Protein AF-A0A7S0JHK2-F1 (afdb_monomer_lite)

Structure (mmCIF, N/CA/C/O backbone):
data_AF-A0A7S0JHK2-F1
#
_entry.id   AF-A0A7S0JHK2-F1
#
loop_
_atom_site.group_PDB
_atom_site.id
_atom_site.type_symbol
_atom_site.label_atom_id
_atom_site.label_alt_id
_atom_site.label_comp_id
_atom_site.label_asym_id
_atom_site.label_entity_id
_atom_site.label_seq_id
_atom_site.pdbx_PDB_ins_code
_atom_site.Cartn_x
_atom_site.Cartn_y
_atom_site.Cartn_z
_atom_site.occupancy
_atom_site.B_iso_or_equiv
_atom_site.auth_seq_id
_atom_site.auth_comp_id
_atom_site.auth_asym_id
_atom_site.auth_atom_id
_atom_site.pdbx_PDB_model_num
ATOM 1 N N . SER A 1 1 ? 17.192 -28.822 13.292 1.00 38.94 1 SER A N 1
ATOM 2 C CA . SER A 1 1 ? 16.713 -27.450 13.046 1.00 38.94 1 SER A CA 1
ATOM 3 C C . SER A 1 1 ? 17.749 -26.452 13.523 1.00 38.94 1 SER A C 1
ATOM 5 O O . SER A 1 1 ? 17.893 -26.313 14.734 1.00 38.94 1 SER A O 1
ATOM 7 N N . PRO A 1 2 ? 18.536 -25.816 12.643 1.00 35.81 2 PRO A N 1
ATOM 8 C CA . PRO A 1 2 ? 19.445 -24.774 13.074 1.00 35.81 2 PRO A CA 1
ATOM 9 C C . PRO A 1 2 ? 18.736 -23.421 12.991 1.00 35.81 2 PRO A C 1
ATOM 11 O O . PRO A 1 2 ? 18.325 -22.972 11.928 1.00 35.81 2 PRO A O 1
ATOM 14 N N . ILE A 1 3 ? 18.587 -22.799 14.154 1.00 44.72 3 ILE A N 1
ATOM 15 C CA . ILE A 1 3 ? 18.190 -21.405 14.328 1.00 44.72 3 ILE A CA 1
ATOM 16 C C . ILE A 1 3 ? 19.349 -20.545 13.807 1.00 44.72 3 ILE A C 1
ATOM 18 O O . ILE A 1 3 ? 20.416 -20.505 14.425 1.00 44.72 3 ILE A O 1
ATOM 22 N N . SER A 1 4 ? 19.170 -19.888 12.662 1.00 35.31 4 SER A N 1
ATOM 23 C CA . SER A 1 4 ? 20.094 -18.862 12.176 1.00 35.31 4 SER A CA 1
ATOM 24 C C . SER A 1 4 ? 19.794 -17.526 12.858 1.00 35.31 4 SER A C 1
ATOM 26 O O . SER A 1 4 ? 18.650 -17.096 12.975 1.00 35.31 4 SER A O 1
ATOM 28 N N . ARG A 1 5 ? 20.859 -16.908 13.363 1.00 34.19 5 ARG A N 1
ATOM 29 C CA . ARG A 1 5 ? 20.898 -15.682 14.169 1.00 34.19 5 ARG A CA 1
ATOM 30 C C . ARG A 1 5 ? 20.370 -14.462 13.392 1.00 34.19 5 ARG A C 1
ATOM 32 O O . ARG A 1 5 ? 20.582 -14.411 12.182 1.00 34.19 5 ARG A O 1
ATOM 39 N N . PRO A 1 6 ? 19.775 -13.454 14.058 1.00 36.38 6 PRO A N 1
ATOM 40 C CA . PRO A 1 6 ? 19.389 -12.218 13.391 1.00 36.38 6 PRO A CA 1
ATOM 41 C C . PRO A 1 6 ? 20.647 -11.425 13.013 1.00 36.38 6 PRO A C 1
ATOM 43 O O . PRO A 1 6 ? 21.447 -11.064 13.878 1.00 36.38 6 PRO A O 1
ATOM 46 N N . TYR A 1 7 ? 20.826 -11.165 11.719 1.00 28.00 7 TYR A N 1
ATOM 47 C CA . TYR A 1 7 ? 21.742 -10.133 11.249 1.00 28.00 7 TYR A CA 1
ATOM 48 C C . TYR A 1 7 ? 21.048 -8.781 11.412 1.00 28.00 7 TYR A C 1
ATOM 50 O O . TYR A 1 7 ? 20.001 -8.530 10.822 1.00 28.00 7 TYR A O 1
ATOM 58 N N . LEU A 1 8 ? 21.633 -7.918 12.240 1.00 26.47 8 LEU A N 1
ATOM 59 C CA . LEU A 1 8 ? 21.297 -6.502 12.289 1.00 26.47 8 LEU A CA 1
ATOM 60 C C . LEU A 1 8 ? 21.867 -5.870 11.008 1.00 26.47 8 LEU A C 1
ATOM 62 O O . LEU A 1 8 ? 23.084 -5.730 10.882 1.00 26.47 8 LEU A O 1
ATOM 66 N N . ALA A 1 9 ? 21.019 -5.546 10.035 1.00 27.61 9 ALA A N 1
ATOM 67 C CA . ALA A 1 9 ? 21.445 -4.817 8.847 1.00 27.61 9 ALA A CA 1
ATOM 68 C C . ALA A 1 9 ? 21.553 -3.325 9.193 1.00 27.61 9 ALA A C 1
ATOM 70 O O . ALA A 1 9 ? 20.559 -2.607 9.234 1.00 27.61 9 ALA A O 1
ATOM 71 N N . TYR A 1 10 ? 22.771 -2.862 9.475 1.00 24.58 10 TYR A N 1
ATOM 72 C CA . TYR A 1 10 ? 23.096 -1.440 9.429 1.00 24.58 10 TYR A CA 1
ATOM 73 C C . TYR A 1 10 ? 23.442 -1.107 7.975 1.00 24.58 10 TYR A C 1
ATOM 75 O O . TYR A 1 10 ? 24.514 -1.475 7.491 1.00 24.58 10 TYR A O 1
ATOM 83 N N . ILE A 1 11 ? 22.514 -0.483 7.250 1.00 33.50 11 ILE A N 1
ATOM 84 C CA . ILE A 1 11 ? 22.752 -0.038 5.873 1.00 33.50 11 ILE A CA 1
ATOM 85 C C . ILE A 1 11 ? 23.481 1.309 5.949 1.00 33.50 11 ILE A C 1
ATOM 87 O O . ILE A 1 11 ? 22.873 2.343 6.210 1.00 33.50 11 ILE A O 1
ATOM 91 N N . SER A 1 12 ? 24.801 1.293 5.757 1.00 27.42 12 SER A N 1
ATOM 92 C CA . SER A 1 12 ? 25.573 2.511 5.477 1.00 27.42 12 SER A CA 1
ATOM 93 C C . SER A 1 12 ? 25.330 2.954 4.027 1.00 27.42 12 SER A C 1
ATOM 95 O O . SER A 1 12 ? 25.291 2.093 3.144 1.00 27.42 12 SER A O 1
ATOM 97 N N . PRO A 1 13 ? 25.224 4.265 3.736 1.00 36.22 13 PRO A N 1
ATOM 98 C CA . PRO A 1 13 ? 25.094 4.741 2.364 1.00 36.22 13 PRO A CA 1
ATOM 99 C C . PRO A 1 13 ? 26.355 4.413 1.554 1.00 36.22 13 PRO A C 1
ATOM 101 O O . PRO A 1 13 ? 27.484 4.648 1.992 1.00 36.22 13 PRO A O 1
ATOM 104 N N . ILE A 1 14 ? 26.159 3.891 0.342 1.00 45.25 14 ILE A N 1
ATOM 105 C CA . ILE A 1 14 ? 27.221 3.718 -0.653 1.00 45.25 14 ILE A CA 1
ATOM 106 C C . ILE A 1 14 ? 27.535 5.107 -1.226 1.00 45.25 14 ILE A C 1
ATOM 108 O O . ILE A 1 14 ? 26.916 5.556 -2.187 1.00 45.25 14 ILE A O 1
ATOM 112 N N . SER A 1 15 ? 28.481 5.818 -0.610 1.00 40.47 15 SER A N 1
ATOM 113 C CA . SER A 1 15 ? 28.973 7.104 -1.112 1.00 40.47 15 SER A CA 1
ATOM 114 C C . SER A 1 15 ? 30.161 6.903 -2.058 1.00 40.47 15 SER A C 1
ATOM 116 O O . SER A 1 15 ? 31.245 6.485 -1.656 1.00 40.47 15 SER A O 1
ATOM 118 N N . LEU A 1 16 ? 29.964 7.280 -3.322 1.00 46.72 16 LEU A N 1
ATOM 119 C CA . LEU A 1 16 ? 31.013 7.844 -4.173 1.00 46.72 16 LEU A CA 1
ATOM 120 C C . LEU A 1 16 ? 30.673 9.328 -4.386 1.00 46.72 16 LEU A C 1
ATOM 122 O O . LEU A 1 16 ? 30.285 9.738 -5.474 1.00 46.72 16 LEU A O 1
ATOM 126 N N . GLY A 1 17 ? 30.743 10.114 -3.308 1.00 44.16 17 GLY A N 1
ATOM 127 C CA . GLY A 1 17 ? 30.474 11.555 -3.314 1.00 44.16 17 GLY A CA 1
ATOM 128 C C . GLY A 1 17 ? 30.427 12.123 -1.894 1.00 44.16 17 GLY A C 1
ATOM 129 O O . GLY A 1 17 ? 29.580 11.736 -1.094 1.00 44.16 17 GLY A O 1
ATOM 130 N N . HIS A 1 18 ? 31.378 12.997 -1.562 1.00 42.44 18 HIS A N 1
ATOM 131 C CA . HIS A 1 18 ? 31.576 13.583 -0.231 1.00 42.44 18 HIS A CA 1
ATOM 132 C C . HIS A 1 18 ? 30.319 14.349 0.234 1.00 42.44 18 HIS A C 1
ATOM 134 O O . HIS A 1 18 ? 29.963 15.352 -0.381 1.00 42.44 18 HIS A O 1
ATOM 140 N N . ALA A 1 19 ? 29.666 13.909 1.315 1.00 48.25 19 ALA A N 1
ATOM 141 C CA . ALA A 1 19 ? 28.612 14.678 1.983 1.00 48.25 19 ALA A CA 1
ATOM 142 C C . ALA A 1 19 ? 29.230 15.544 3.106 1.00 48.25 19 ALA A C 1
ATOM 144 O O . ALA A 1 19 ? 30.111 15.059 3.825 1.00 48.25 19 ALA A O 1
ATOM 145 N N . PRO A 1 20 ? 28.831 16.822 3.267 1.00 47.03 20 PRO A N 1
ATOM 146 C CA . PRO A 1 20 ? 29.318 17.682 4.345 1.00 47.03 20 PRO A CA 1
ATOM 147 C C . PRO A 1 20 ? 28.864 17.170 5.729 1.00 47.03 20 PRO A C 1
ATOM 149 O O . PRO A 1 20 ? 27.815 16.539 5.841 1.00 47.03 20 PRO A O 1
ATOM 152 N N . PRO A 1 21 ? 29.597 17.490 6.815 1.00 48.72 21 PRO A N 1
ATOM 153 C CA . PRO A 1 21 ? 29.432 16.882 8.146 1.00 48.72 21 PRO A CA 1
ATOM 154 C C . PRO A 1 21 ? 28.094 17.162 8.862 1.00 48.72 21 PRO A C 1
ATOM 156 O O . PRO A 1 21 ? 27.907 16.711 9.988 1.00 48.72 21 PRO A O 1
ATOM 159 N N . ALA A 1 22 ? 27.165 17.891 8.235 1.00 55.47 22 ALA A N 1
ATOM 160 C CA . ALA A 1 22 ? 25.826 18.172 8.757 1.00 55.47 22 ALA A CA 1
ATOM 161 C C . ALA A 1 22 ? 24.719 17.297 8.135 1.00 55.47 22 ALA A C 1
ATOM 163 O O . ALA A 1 22 ? 23.580 17.357 8.591 1.00 55.47 22 ALA A O 1
ATOM 164 N N . GLN A 1 23 ? 25.031 16.481 7.121 1.00 58.44 23 GLN A N 1
ATOM 165 C CA . GLN A 1 23 ? 24.058 15.628 6.441 1.00 58.44 23 GLN A CA 1
ATOM 166 C C . GLN A 1 23 ? 24.481 14.164 6.588 1.00 58.44 23 GLN A C 1
ATOM 168 O O . GLN A 1 23 ? 25.482 13.727 6.028 1.00 58.44 23 GLN A O 1
ATOM 173 N N . LEU A 1 24 ? 23.730 13.403 7.391 1.00 71.12 24 LEU A N 1
ATOM 174 C CA . LEU A 1 24 ? 23.982 11.971 7.617 1.00 71.12 24 LEU A CA 1
ATOM 175 C C . LEU A 1 24 ? 23.509 11.094 6.441 1.00 71.12 24 LEU A C 1
ATOM 177 O O . LEU A 1 24 ? 23.661 9.874 6.483 1.00 71.12 24 LEU A O 1
ATOM 181 N N . THR A 1 25 ? 22.939 11.708 5.404 1.00 77.56 25 THR A N 1
ATOM 182 C CA . THR A 1 25 ? 22.411 11.065 4.198 1.00 77.56 25 THR A CA 1
ATOM 183 C C . THR A 1 25 ? 22.983 11.733 2.945 1.00 77.56 25 THR A C 1
ATOM 185 O O . THR A 1 25 ? 23.396 12.891 2.969 1.00 77.56 25 THR A O 1
ATOM 188 N N . GLY A 1 26 ? 23.030 10.996 1.838 1.00 80.12 26 GLY A N 1
ATOM 189 C CA . GLY A 1 26 ? 23.436 11.510 0.533 1.00 80.12 26 GLY A CA 1
ATOM 190 C C . GLY A 1 26 ? 22.978 10.570 -0.578 1.00 80.12 26 GLY A C 1
ATOM 191 O O . GLY A 1 26 ? 22.862 9.365 -0.350 1.00 80.12 26 GLY A O 1
ATOM 192 N N . ALA A 1 27 ? 22.715 11.119 -1.763 1.00 84.44 27 ALA A N 1
ATOM 193 C CA . ALA A 1 27 ? 22.369 10.347 -2.953 1.00 84.44 27 ALA A CA 1
ATOM 194 C C . ALA A 1 27 ? 23.639 10.009 -3.750 1.00 84.44 27 ALA A C 1
ATOM 196 O O . ALA A 1 27 ? 24.452 10.884 -4.054 1.00 84.44 27 ALA A O 1
ATOM 197 N N . GLY A 1 28 ? 23.834 8.724 -4.049 1.00 87.56 28 GLY A N 1
ATOM 198 C CA . GLY A 1 28 ? 24.912 8.242 -4.912 1.00 87.56 28 GLY A CA 1
ATOM 199 C C . GLY A 1 28 ? 24.458 8.084 -6.365 1.00 87.56 28 GLY A C 1
ATOM 200 O O . GLY A 1 28 ? 23.289 8.249 -6.686 1.00 87.56 28 GLY A O 1
ATOM 201 N N . ARG A 1 29 ? 25.386 7.700 -7.252 1.00 92.25 29 ARG A N 1
ATOM 202 C CA . ARG A 1 29 ? 25.083 7.420 -8.672 1.00 92.25 29 ARG A CA 1
ATOM 203 C C . ARG A 1 29 ? 24.088 6.268 -8.876 1.00 92.25 29 ARG A C 1
ATOM 205 O O . ARG A 1 29 ? 23.387 6.244 -9.881 1.00 92.25 29 ARG A O 1
ATOM 212 N N . TYR A 1 30 ? 24.106 5.282 -7.983 1.00 96.12 30 TYR A N 1
ATOM 213 C CA . TYR A 1 30 ? 23.324 4.055 -8.107 1.00 96.12 30 TYR A CA 1
ATOM 214 C C . TYR A 1 30 ? 22.252 3.988 -7.024 1.00 96.12 30 TYR A C 1
ATOM 216 O O . TYR A 1 30 ? 22.515 4.369 -5.882 1.00 96.12 30 TYR A O 1
ATOM 224 N N . GLY A 1 31 ? 21.099 3.420 -7.370 1.00 96.56 31 GLY A N 1
ATOM 225 C CA . GLY A 1 31 ? 20.074 2.995 -6.416 1.00 96.56 31 GLY A CA 1
ATOM 226 C C . GLY A 1 31 ? 20.021 1.473 -6.262 1.00 96.56 31 GLY A C 1
ATOM 227 O O . GLY A 1 31 ? 20.746 0.734 -6.937 1.00 96.56 31 GLY A O 1
ATOM 228 N N . SER A 1 32 ? 19.147 1.007 -5.370 1.00 97.44 32 SER A N 1
ATOM 229 C CA . SER A 1 32 ? 18.863 -0.412 -5.137 1.00 97.44 32 SER A CA 1
ATOM 230 C C . SER A 1 32 ? 17.355 -0.624 -5.155 1.00 97.44 32 SER A C 1
ATOM 232 O O . SER A 1 32 ? 16.656 -0.115 -4.287 1.00 97.44 32 SER A O 1
ATOM 234 N N . CYS A 1 33 ? 16.871 -1.366 -6.142 1.00 98.19 33 CYS A N 1
ATOM 235 C CA . CYS A 1 33 ? 15.460 -1.626 -6.384 1.00 98.19 33 CYS A CA 1
ATOM 236 C C . CYS A 1 33 ? 15.107 -3.060 -5.983 1.00 98.19 33 CYS A C 1
ATOM 238 O O . CYS A 1 33 ? 15.822 -3.998 -6.340 1.00 98.19 33 CYS A O 1
ATOM 240 N N . CYS A 1 34 ? 13.991 -3.243 -5.288 1.00 98.25 34 CYS A N 1
ATOM 241 C CA . CYS A 1 34 ? 13.383 -4.542 -5.030 1.00 98.25 34 CYS A CA 1
ATOM 242 C C . CYS A 1 34 ? 11.889 -4.362 -4.764 1.00 98.25 34 CYS A C 1
ATOM 244 O O . CYS A 1 34 ? 11.453 -3.265 -4.430 1.00 98.25 34 CYS A O 1
ATOM 246 N N . VAL A 1 35 ? 11.135 -5.450 -4.900 1.00 98.44 35 VAL A N 1
ATOM 247 C CA . VAL A 1 35 ? 9.732 -5.511 -4.476 1.00 98.44 35 VAL A CA 1
ATOM 248 C C . VAL A 1 35 ? 9.648 -5.242 -2.972 1.00 98.44 35 VAL A C 1
ATOM 250 O O . VAL A 1 35 ? 10.474 -5.747 -2.206 1.00 98.44 35 VAL A O 1
ATOM 253 N N . GLU A 1 36 ? 8.653 -4.467 -2.554 1.00 98.69 36 GLU A N 1
ATOM 254 C CA . GLU A 1 36 ? 8.464 -4.045 -1.167 1.00 98.69 36 GLU A CA 1
ATOM 255 C C . GLU A 1 36 ? 7.021 -4.304 -0.717 1.00 98.69 36 GLU A C 1
ATOM 257 O O . GLU A 1 36 ? 6.066 -4.183 -1.483 1.00 98.69 36 GLU A O 1
ATOM 262 N N . MET A 1 37 ? 6.870 -4.733 0.537 1.00 98.56 37 MET A N 1
ATOM 263 C CA . MET A 1 37 ? 5.573 -4.917 1.180 1.00 98.56 37 MET A CA 1
ATOM 264 C C . MET A 1 37 ? 5.561 -4.141 2.485 1.00 98.56 37 MET A C 1
ATOM 266 O O . MET A 1 37 ? 6.046 -4.622 3.517 1.00 98.56 37 MET A O 1
ATOM 270 N N . ASP A 1 38 ? 4.922 -2.983 2.460 1.00 98.69 38 ASP A N 1
ATOM 271 C CA . ASP A 1 38 ? 4.712 -2.171 3.640 1.00 98.69 38 ASP A CA 1
ATOM 272 C C . ASP A 1 38 ? 3.577 -2.747 4.467 1.00 98.69 38 ASP A C 1
ATOM 274 O O . ASP A 1 38 ? 2.390 -2.459 4.296 1.00 98.69 38 ASP A O 1
ATOM 278 N N . ILE A 1 39 ? 3.952 -3.606 5.413 1.00 98.69 39 ILE A N 1
ATOM 279 C CA . ILE A 1 39 ? 3.013 -4.150 6.392 1.00 98.69 39 ILE A CA 1
ATOM 280 C C . ILE A 1 39 ? 2.408 -3.018 7.230 1.00 98.69 39 ILE A C 1
ATOM 282 O O . ILE A 1 39 ? 1.229 -3.092 7.591 1.00 98.69 39 ILE A O 1
ATOM 286 N N . TRP A 1 40 ? 3.206 -2.008 7.588 1.00 98.50 40 TRP A N 1
ATOM 287 C CA . TRP A 1 40 ? 2.796 -0.973 8.529 1.00 98.50 40 TRP A CA 1
ATOM 288 C C . TRP A 1 40 ? 3.634 0.302 8.420 1.00 98.50 40 TRP A C 1
ATOM 290 O O . TRP A 1 40 ? 4.658 0.444 9.090 1.00 98.50 40 TRP A O 1
ATOM 300 N N . GLU A 1 41 ? 3.128 1.270 7.667 1.00 98.31 41 GLU A N 1
ATOM 301 C CA . GLU A 1 41 ? 3.572 2.658 7.753 1.00 98.31 41 GLU A CA 1
ATOM 302 C C . GLU A 1 41 ? 2.589 3.421 8.630 1.00 98.31 41 GLU A C 1
ATOM 304 O O . GLU A 1 41 ? 1.391 3.475 8.340 1.00 98.31 41 GLU A O 1
ATOM 309 N N . ALA A 1 42 ? 3.044 3.972 9.754 1.00 98.19 42 ALA A N 1
ATOM 310 C CA . ALA A 1 42 ? 2.129 4.645 10.663 1.00 98.19 42 ALA A CA 1
ATOM 311 C C . ALA A 1 42 ? 2.798 5.635 11.604 1.00 98.19 42 ALA A C 1
ATOM 313 O O . ALA A 1 42 ? 3.957 5.523 11.992 1.00 98.19 42 ALA A O 1
ATOM 314 N N . ASN A 1 43 ? 1.963 6.537 12.099 1.00 97.19 43 ASN A N 1
ATOM 315 C CA . ASN A 1 43 ? 2.200 7.272 13.330 1.00 97.19 43 ASN A CA 1
ATOM 316 C C . ASN A 1 43 ? 0.913 7.241 14.174 1.00 97.19 43 ASN A C 1
ATOM 318 O O . ASN A 1 43 ? 0.030 6.414 13.961 1.00 97.19 43 ASN A O 1
ATOM 322 N N . ARG A 1 44 ? 0.777 8.128 15.165 1.00 96.81 44 ARG A N 1
ATOM 323 C CA . ARG A 1 44 ? -0.425 8.180 16.021 1.00 96.81 44 ARG A CA 1
ATOM 324 C C . ARG A 1 44 ? -1.681 8.753 15.338 1.00 96.81 44 ARG A C 1
ATOM 326 O O . ARG A 1 44 ? -2.706 8.907 15.992 1.00 96.81 44 ARG A O 1
ATOM 333 N N . ARG A 1 45 ? -1.584 9.226 14.094 1.00 97.38 45 ARG A N 1
ATOM 334 C CA . ARG A 1 45 ? -2.667 9.938 13.389 1.00 97.38 45 ARG A CA 1
ATOM 335 C C . ARG A 1 45 ? -3.158 9.204 12.155 1.00 97.38 45 ARG A C 1
ATOM 337 O O . ARG A 1 45 ? -4.316 9.361 11.802 1.00 97.38 45 ARG A O 1
ATOM 344 N N . ALA A 1 46 ? -2.283 8.457 11.500 1.00 97.94 46 ALA A N 1
ATOM 345 C CA . ALA A 1 46 ? -2.587 7.770 10.259 1.00 97.94 46 ALA A CA 1
ATOM 346 C C . ALA A 1 46 ? -1.783 6.477 10.159 1.00 97.94 46 ALA A C 1
ATOM 348 O O . ALA A 1 46 ? -0.742 6.330 10.810 1.00 97.94 46 ALA A O 1
ATOM 349 N N . THR A 1 47 ? -2.283 5.570 9.329 1.00 98.62 47 THR A N 1
ATOM 350 C CA . THR A 1 47 ? -1.596 4.344 8.947 1.00 98.62 47 THR A CA 1
ATOM 351 C C . THR A 1 47 ? -1.968 3.941 7.526 1.00 98.62 47 THR A C 1
ATOM 353 O O . THR A 1 47 ? -3.111 4.159 7.119 1.00 98.62 47 THR A O 1
ATOM 356 N N . ALA A 1 48 ? -1.015 3.349 6.813 1.00 98.69 48 ALA A N 1
ATOM 357 C CA . ALA A 1 48 ? -1.195 2.690 5.534 1.00 98.69 48 ALA A CA 1
ATOM 358 C C . ALA A 1 48 ? -0.575 1.285 5.563 1.00 98.69 48 ALA A C 1
ATOM 360 O O . ALA A 1 48 ? 0.259 0.953 6.416 1.00 98.69 48 ALA A O 1
ATOM 361 N N . PHE A 1 49 ? -1.020 0.455 4.630 1.00 98.75 49 PHE A N 1
ATOM 362 C CA . PHE A 1 49 ? -0.308 -0.742 4.215 1.00 98.75 49 PHE A CA 1
ATOM 363 C C . PHE A 1 49 ? -0.351 -0.831 2.700 1.00 98.75 49 PHE A C 1
ATOM 365 O O . PHE A 1 49 ? -1.401 -0.561 2.109 1.00 98.75 49 PHE A O 1
ATOM 372 N N . THR A 1 50 ? 0.786 -1.176 2.105 1.00 98.81 50 THR A N 1
ATOM 373 C CA . THR A 1 50 ? 1.037 -0.880 0.696 1.00 98.81 50 THR A CA 1
ATOM 374 C C . THR A 1 50 ? 1.948 -1.946 0.080 1.00 98.81 50 THR A C 1
ATOM 376 O O . THR A 1 50 ? 3.093 -2.095 0.496 1.00 98.81 50 THR A O 1
ATOM 379 N N . PRO A 1 51 ? 1.480 -2.743 -0.891 1.00 98.69 51 PRO A N 1
ATOM 380 C CA . PRO A 1 51 ? 2.363 -3.509 -1.753 1.00 98.69 51 PRO A CA 1
ATOM 381 C C . PRO A 1 51 ? 2.946 -2.605 -2.850 1.00 98.69 51 PRO A C 1
ATOM 383 O O . PRO A 1 51 ? 2.216 -1.849 -3.497 1.00 98.69 51 PRO A O 1
ATOM 386 N N . HIS A 1 52 ? 4.244 -2.752 -3.096 1.00 98.75 52 HIS A N 1
ATOM 387 C CA . HIS A 1 52 ? 5.011 -2.061 -4.128 1.00 98.75 52 HIS A CA 1
ATOM 388 C C . HIS A 1 52 ? 5.648 -3.086 -5.070 1.00 98.75 52 HIS A C 1
ATOM 390 O O . HIS A 1 52 ? 6.577 -3.810 -4.704 1.00 98.75 52 HIS A O 1
ATOM 396 N N . SER A 1 53 ? 5.148 -3.151 -6.303 1.00 98.31 53 SER A N 1
ATOM 397 C CA . SER A 1 53 ? 5.628 -4.103 -7.310 1.00 98.31 53 SER A CA 1
ATOM 398 C C . SER A 1 53 ? 6.814 -3.558 -8.099 1.00 98.31 53 SER A C 1
ATOM 400 O O . SER A 1 53 ? 6.922 -2.360 -8.355 1.00 98.31 53 SER A O 1
ATOM 402 N N . CYS A 1 54 ? 7.669 -4.455 -8.582 1.00 98.19 54 CYS A N 1
ATOM 403 C CA . CYS A 1 54 ? 8.763 -4.108 -9.480 1.00 98.19 54 CYS A CA 1
ATOM 404 C C . CYS A 1 54 ? 8.876 -5.099 -10.634 1.00 98.19 54 CYS A C 1
ATOM 406 O O . CYS A 1 54 ? 8.706 -6.303 -10.462 1.00 98.19 54 CYS A O 1
ATOM 408 N N . ASN A 1 55 ? 9.288 -4.600 -11.799 1.00 95.94 55 ASN A N 1
ATOM 409 C CA . ASN A 1 55 ? 9.654 -5.413 -12.958 1.00 95.94 55 ASN A CA 1
ATOM 410 C C . ASN A 1 55 ? 11.103 -5.935 -12.853 1.00 95.94 55 ASN A C 1
ATOM 412 O O . ASN A 1 55 ? 11.889 -5.846 -13.796 1.00 95.94 55 ASN A O 1
ATOM 416 N N . VAL A 1 56 ? 11.471 -6.413 -11.665 1.00 95.88 56 VAL A N 1
ATOM 417 C CA . VAL A 1 56 ? 12.718 -7.125 -11.370 1.00 95.88 56 VAL A CA 1
ATOM 418 C C . VAL A 1 56 ? 12.399 -8.257 -10.404 1.00 95.88 56 VAL A C 1
ATOM 420 O O . VAL A 1 56 ? 11.499 -8.143 -9.579 1.00 95.88 56 VAL A O 1
ATOM 423 N N . THR A 1 57 ? 13.154 -9.344 -10.496 1.00 94.81 57 THR A N 1
ATOM 424 C CA . THR A 1 57 ? 12.899 -10.581 -9.744 1.00 94.81 57 THR A CA 1
ATOM 425 C C . THR A 1 57 ? 13.819 -10.752 -8.531 1.00 94.81 5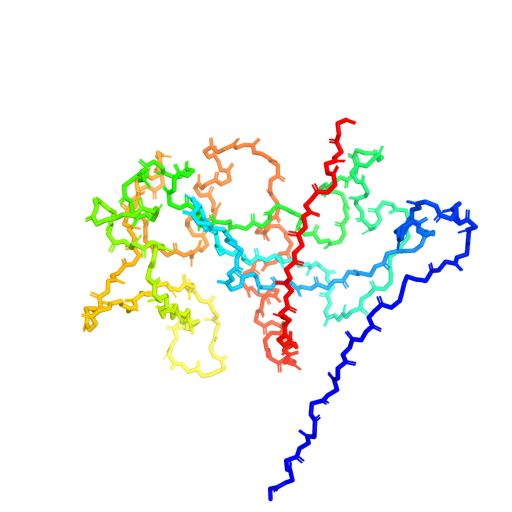7 THR A C 1
ATOM 427 O O . THR A 1 57 ? 13.756 -11.769 -7.843 1.00 94.81 57 THR A O 1
ATOM 430 N N . GLU A 1 58 ? 14.734 -9.811 -8.304 1.00 94.62 58 GLU A N 1
ATOM 431 C CA . GLU A 1 58 ? 15.700 -9.808 -7.204 1.00 94.62 58 GLU A CA 1
ATOM 432 C C . GLU A 1 58 ? 16.187 -8.381 -6.917 1.00 94.62 58 GLU A C 1
ATOM 434 O O . GLU A 1 58 ? 15.941 -7.457 -7.701 1.00 94.62 58 GLU A O 1
ATOM 439 N N . ALA A 1 59 ? 16.896 -8.198 -5.800 1.00 95.75 59 ALA A N 1
ATOM 440 C CA . ALA A 1 59 ? 17.525 -6.924 -5.468 1.00 95.75 59 ALA A CA 1
ATOM 441 C C . ALA A 1 59 ? 18.466 -6.476 -6.599 1.00 95.75 59 ALA A C 1
ATOM 443 O O . ALA A 1 59 ? 19.481 -7.112 -6.882 1.00 95.75 59 ALA A O 1
ATOM 444 N N . THR A 1 60 ? 18.119 -5.366 -7.245 1.00 96.94 60 THR A N 1
ATOM 445 C CA . THR A 1 60 ? 18.734 -4.917 -8.493 1.00 96.94 60 THR A CA 1
ATOM 446 C C . THR A 1 60 ? 19.333 -3.532 -8.318 1.00 96.94 60 THR A C 1
ATOM 448 O O . THR A 1 60 ? 18.651 -2.580 -7.947 1.00 96.94 60 THR A O 1
ATOM 451 N N . ARG A 1 61 ? 20.619 -3.387 -8.640 1.00 97.75 61 ARG A N 1
ATOM 452 C CA . ARG A 1 61 ? 21.248 -2.067 -8.746 1.00 97.75 61 ARG A CA 1
ATOM 453 C C . ARG A 1 61 ? 20.712 -1.339 -9.981 1.00 97.75 61 ARG A C 1
ATOM 455 O O . ARG A 1 61 ? 20.820 -1.873 -11.082 1.00 97.75 61 ARG A O 1
ATOM 462 N N . CYS A 1 62 ? 20.241 -0.109 -9.818 1.00 97.31 62 CYS A N 1
ATOM 463 C CA . CYS A 1 62 ? 19.791 0.750 -10.917 1.00 97.31 62 CYS A CA 1
ATOM 464 C C . CYS A 1 62 ? 20.753 1.932 -11.137 1.00 97.31 62 CYS A C 1
ATOM 466 O O . CYS A 1 62 ? 21.490 2.322 -10.228 1.00 97.31 62 CYS A O 1
ATOM 468 N N . GLU A 1 63 ? 20.734 2.515 -12.336 1.00 96.62 63 GLU A N 1
ATOM 469 C CA . GLU A 1 63 ? 21.275 3.850 -12.627 1.00 96.62 63 GLU A CA 1
ATOM 470 C C . GLU A 1 63 ? 20.372 4.582 -13.631 1.00 96.62 63 GLU A C 1
ATOM 472 O O . GLU A 1 63 ? 19.659 3.937 -14.404 1.00 96.62 63 GLU A O 1
ATOM 477 N N . GLY A 1 64 ? 20.416 5.919 -13.625 1.00 95.81 64 GLY A N 1
ATOM 478 C CA . GLY A 1 64 ? 19.579 6.762 -14.486 1.00 95.81 64 GLY A CA 1
ATOM 479 C C . GLY A 1 64 ? 18.085 6.488 -14.300 1.00 95.81 64 GLY A C 1
ATOM 480 O O . GLY A 1 64 ? 17.649 6.107 -13.212 1.00 95.81 64 GLY A O 1
ATOM 481 N N . THR A 1 65 ? 17.327 6.586 -15.391 1.00 97.12 65 THR A N 1
ATOM 482 C CA . THR A 1 65 ? 15.866 6.420 -15.414 1.00 97.12 65 THR A CA 1
ATOM 483 C C . THR A 1 65 ? 15.382 5.095 -14.833 1.00 97.12 65 THR A C 1
ATOM 485 O O . THR A 1 65 ? 14.289 5.034 -14.282 1.00 97.12 65 THR A O 1
ATOM 488 N N . ALA A 1 66 ? 16.201 4.035 -14.845 1.00 97.38 66 ALA A N 1
ATOM 489 C CA . ALA A 1 66 ? 15.836 2.764 -14.217 1.00 97.38 66 ALA A CA 1
ATOM 490 C C . ALA A 1 66 ? 15.569 2.893 -12.702 1.00 97.38 66 ALA A C 1
ATOM 492 O O . ALA A 1 66 ? 14.811 2.090 -12.158 1.00 97.38 66 ALA A O 1
ATOM 493 N N . CYS A 1 67 ? 16.154 3.891 -12.029 1.00 97.25 67 CYS A N 1
ATOM 494 C CA . CYS A 1 67 ? 15.882 4.194 -10.622 1.00 97.25 67 CYS A CA 1
ATOM 495 C C . CYS A 1 67 ? 14.582 4.981 -10.398 1.00 97.25 67 CYS A C 1
ATOM 497 O O . CYS A 1 67 ? 14.093 5.035 -9.268 1.00 97.25 67 CYS A O 1
ATOM 499 N N . GLY A 1 68 ? 14.041 5.597 -11.450 1.00 96.25 68 GLY A N 1
ATOM 500 C CA . GLY A 1 68 ? 12.872 6.463 -11.397 1.00 96.25 68 GLY A CA 1
ATOM 501 C C . GLY A 1 68 ? 13.046 7.651 -10.454 1.00 96.25 68 GLY A C 1
ATOM 502 O O . GLY A 1 68 ? 12.227 7.830 -9.559 1.00 96.25 68 GLY A O 1
ATOM 503 N N . ASP A 1 69 ? 14.139 8.408 -10.571 1.00 93.50 69 ASP A N 1
ATOM 504 C CA . ASP A 1 69 ? 14.483 9.491 -9.640 1.00 93.50 69 ASP A CA 1
ATOM 505 C C . ASP A 1 69 ? 13.414 10.604 -9.623 1.00 93.50 69 ASP A C 1
ATOM 507 O O . ASP A 1 69 ? 13.072 11.182 -10.655 1.00 93.50 69 ASP A O 1
ATOM 511 N N . ASP A 1 70 ? 12.888 10.920 -8.434 1.00 90.69 70 ASP A N 1
ATOM 512 C CA . ASP A 1 70 ? 11.861 11.953 -8.260 1.00 90.69 70 ASP A CA 1
ATOM 513 C C . ASP A 1 70 ? 12.419 13.349 -8.590 1.00 90.69 70 ASP A C 1
ATOM 515 O O . ASP A 1 70 ? 11.725 14.159 -9.204 1.00 90.69 70 ASP A O 1
ATOM 519 N N . ALA A 1 71 ? 13.697 13.614 -8.280 1.00 89.62 71 ALA A N 1
ATOM 520 C CA . ALA A 1 71 ? 14.346 14.893 -8.580 1.00 89.62 71 ALA A CA 1
ATOM 521 C C . ALA A 1 71 ? 14.549 15.118 -10.090 1.00 89.62 71 ALA A C 1
ATOM 523 O O . ALA A 1 71 ? 14.679 16.258 -10.539 1.00 89.62 71 ALA A O 1
ATOM 524 N N . ALA A 1 72 ? 14.561 14.034 -10.871 1.00 92.00 72 ALA A N 1
ATOM 525 C CA . ALA A 1 72 ? 14.612 14.065 -12.329 1.00 92.00 72 ALA A CA 1
ATOM 526 C C . ALA A 1 72 ? 13.215 14.012 -12.981 1.00 92.00 72 ALA A C 1
ATOM 528 O O . ALA A 1 72 ? 13.115 14.102 -14.202 1.00 92.00 72 ALA A O 1
ATOM 529 N N . GLY A 1 73 ? 12.140 13.889 -12.191 1.00 94.94 73 GLY A N 1
ATOM 530 C CA . GLY A 1 73 ? 10.774 13.729 -12.698 1.00 94.94 73 GLY A CA 1
ATOM 531 C C . GLY A 1 73 ? 10.475 12.335 -13.260 1.00 94.94 73 GLY A C 1
ATOM 532 O O . GLY A 1 73 ? 9.482 12.161 -13.957 1.00 94.94 73 GLY A O 1
ATOM 533 N N . GLU A 1 74 ? 11.297 11.333 -12.946 1.00 96.00 74 GLU A N 1
ATOM 534 C CA . GLU A 1 74 ? 11.250 9.988 -13.534 1.00 96.00 74 GLU A CA 1
ATOM 535 C C . GLU A 1 74 ? 10.483 8.983 -12.653 1.00 96.00 74 GLU A C 1
ATOM 537 O O . GLU A 1 74 ? 10.578 7.772 -12.856 1.00 96.00 74 GLU A O 1
ATOM 542 N N . ARG A 1 75 ? 9.723 9.458 -11.654 1.00 96.25 75 ARG A N 1
ATOM 543 C CA . ARG A 1 75 ? 9.058 8.647 -10.611 1.00 96.25 75 ARG A CA 1
ATOM 544 C C . ARG A 1 75 ? 8.373 7.378 -11.130 1.00 96.25 75 ARG A C 1
ATOM 546 O O . ARG A 1 75 ? 8.432 6.334 -10.484 1.00 96.25 75 ARG A O 1
ATOM 553 N N . PHE A 1 76 ? 7.732 7.471 -12.292 1.00 96.56 76 PHE A N 1
ATOM 554 C CA . PHE A 1 76 ? 6.942 6.394 -12.897 1.00 96.56 76 PHE A CA 1
ATOM 555 C C . PHE A 1 76 ? 7.672 5.639 -14.021 1.00 96.56 76 PHE A C 1
ATOM 557 O O . PHE A 1 76 ? 7.124 4.695 -14.594 1.00 96.56 76 PHE A O 1
ATOM 564 N N . GLU A 1 77 ? 8.906 6.031 -14.335 1.00 96.81 77 GLU A N 1
ATOM 565 C CA . GLU A 1 77 ? 9.707 5.498 -15.444 1.00 96.81 77 GLU A CA 1
ATOM 566 C C . GLU A 1 77 ? 10.667 4.383 -14.998 1.00 96.81 77 GLU A C 1
ATOM 568 O O . GLU A 1 77 ? 11.103 3.569 -15.815 1.00 96.81 77 GLU A O 1
ATOM 573 N N . GLY A 1 78 ? 10.946 4.301 -13.692 1.00 96.81 78 GLY A N 1
ATOM 574 C CA . GLY A 1 78 ? 11.828 3.301 -13.094 1.00 96.81 78 GLY A CA 1
ATOM 575 C C . GLY A 1 78 ? 11.309 1.865 -13.152 1.00 96.81 78 GLY A C 1
ATOM 576 O O . GLY A 1 78 ? 10.204 1.570 -13.613 1.00 96.81 78 GLY A O 1
ATOM 577 N N . VAL A 1 79 ? 12.114 0.922 -12.662 1.00 97.88 79 VAL A N 1
ATOM 578 C CA . VAL A 1 79 ? 11.736 -0.504 -12.652 1.00 97.88 79 VAL A CA 1
ATOM 579 C C . VAL A 1 79 ? 10.683 -0.853 -11.596 1.00 97.88 79 VAL A C 1
ATOM 581 O O . VAL A 1 79 ? 10.028 -1.884 -11.730 1.00 97.88 79 VAL A O 1
ATOM 584 N N . CYS A 1 80 ? 10.496 -0.003 -10.587 1.00 98.50 80 CYS A N 1
ATOM 585 C CA . CYS A 1 80 ? 9.574 -0.209 -9.472 1.00 98.50 80 CYS A CA 1
ATOM 586 C C . CYS A 1 80 ? 8.416 0.786 -9.489 1.00 98.50 80 CYS A C 1
ATOM 588 O O . CYS A 1 80 ? 8.550 1.904 -9.985 1.00 98.50 80 CYS A O 1
ATOM 590 N N . ASP A 1 81 ? 7.296 0.371 -8.913 1.00 98.06 81 ASP A N 1
ATOM 591 C CA . ASP A 1 81 ? 6.193 1.245 -8.554 1.00 98.06 81 ASP A CA 1
ATOM 592 C C . ASP A 1 81 ? 6.494 1.961 -7.236 1.00 98.06 81 ASP A C 1
ATOM 594 O O . ASP A 1 81 ? 6.525 1.356 -6.163 1.00 98.06 81 ASP A O 1
ATOM 598 N N . LYS A 1 82 ? 6.713 3.274 -7.323 1.00 97.50 82 LYS A N 1
ATOM 599 C CA . LYS A 1 82 ? 7.002 4.116 -6.161 1.00 97.50 82 LYS A CA 1
ATOM 600 C C . LYS A 1 82 ? 5.759 4.542 -5.378 1.00 97.50 82 LYS A C 1
ATOM 602 O O . LYS A 1 82 ? 5.913 4.989 -4.245 1.00 97.50 82 LYS A O 1
ATOM 607 N N . ASN A 1 83 ? 4.560 4.478 -5.962 1.00 97.25 83 ASN A N 1
ATOM 608 C CA . ASN A 1 83 ? 3.330 4.861 -5.258 1.00 97.25 83 ASN A CA 1
ATOM 609 C C . ASN A 1 83 ? 2.761 3.685 -4.471 1.00 97.25 83 ASN A C 1
ATOM 611 O O . ASN A 1 83 ? 2.312 3.875 -3.346 1.00 97.25 83 ASN A O 1
ATOM 615 N N . GLY A 1 84 ? 2.791 2.490 -5.059 1.00 98.12 84 GLY A N 1
ATOM 616 C CA . GLY A 1 84 ? 2.141 1.323 -4.488 1.00 98.12 84 GLY A CA 1
ATOM 617 C C . GLY A 1 84 ? 0.629 1.332 -4.710 1.00 98.12 84 GLY A C 1
ATOM 618 O O . GLY A 1 84 ? 0.053 2.228 -5.340 1.00 98.12 84 GLY A O 1
ATOM 619 N N . CYS A 1 85 ? -0.025 0.306 -4.167 1.00 98.56 85 CYS A N 1
ATOM 620 C CA . CYS A 1 85 ? -1.480 0.233 -4.045 1.00 98.56 85 CYS A CA 1
ATOM 621 C C . CYS A 1 85 ? -1.891 0.322 -2.570 1.00 98.56 85 CYS A C 1
ATOM 623 O O . CYS A 1 85 ? -2.135 -0.689 -1.916 1.00 98.56 85 CYS A O 1
ATOM 625 N N . ASP A 1 86 ? -1.932 1.527 -2.014 1.00 98.06 86 ASP A N 1
ATOM 626 C CA . ASP A 1 86 ? -2.108 1.731 -0.579 1.00 98.06 86 ASP A CA 1
ATOM 627 C C . ASP A 1 86 ? -3.561 1.591 -0.116 1.00 98.06 86 ASP A C 1
ATOM 629 O O . ASP A 1 86 ? -4.515 2.035 -0.761 1.00 98.06 86 ASP A O 1
ATOM 633 N N . PHE A 1 87 ? -3.724 1.044 1.088 1.00 98.62 87 PHE A N 1
ATOM 634 C CA . PHE A 1 87 ? -4.956 1.181 1.854 1.00 98.62 87 PHE A CA 1
ATOM 635 C C . PHE A 1 87 ? -4.700 2.047 3.088 1.00 98.62 87 PHE A C 1
ATOM 637 O O . PHE A 1 87 ? -4.181 1.592 4.112 1.00 98.62 87 PHE A O 1
ATOM 644 N N . GLN A 1 88 ? -5.122 3.305 2.998 1.00 98.06 88 GLN A N 1
ATOM 645 C CA . GLN A 1 88 ? -5.014 4.309 4.053 1.00 98.06 88 GLN A CA 1
ATOM 646 C C . GLN A 1 88 ? -6.446 4.769 4.414 1.00 98.06 88 GLN A C 1
ATOM 648 O O . GLN A 1 88 ? -7.070 5.489 3.629 1.00 98.06 88 GLN A O 1
ATOM 653 N N . PRO A 1 89 ? -7.013 4.362 5.574 1.00 97.50 89 PRO A N 1
ATOM 654 C CA . PRO A 1 89 ? -8.423 4.607 5.903 1.00 97.50 89 PRO A CA 1
ATOM 655 C C . PRO A 1 89 ? -8.870 6.072 5.832 1.00 97.50 89 PRO A C 1
ATOM 657 O O . PRO A 1 89 ? -9.936 6.370 5.301 1.00 97.50 89 PRO A O 1
ATOM 660 N N . TYR A 1 90 ? -8.039 6.993 6.322 1.00 96.75 90 TYR A N 1
ATOM 661 C CA . TYR A 1 90 ? -8.323 8.427 6.333 1.00 96.75 90 TYR A CA 1
ATOM 662 C C . TYR A 1 90 ? -8.340 9.015 4.912 1.00 96.75 90 TYR A C 1
ATOM 664 O O . TYR A 1 90 ? -9.241 9.781 4.578 1.00 96.75 90 TYR A O 1
ATOM 672 N N . ARG A 1 91 ? -7.377 8.634 4.058 1.00 95.69 91 ARG A N 1
ATOM 673 C CA . ARG A 1 91 ? -7.284 9.014 2.636 1.00 95.69 91 ARG A CA 1
ATOM 674 C C . ARG A 1 91 ? -8.508 8.520 1.869 1.00 95.69 91 ARG A C 1
ATOM 676 O O . ARG A 1 91 ? -8.989 9.207 0.977 1.00 95.69 91 ARG A O 1
ATOM 683 N N . LEU A 1 92 ? -9.023 7.354 2.256 1.00 95.62 92 LEU A N 1
ATOM 684 C CA . LEU A 1 92 ? -10.191 6.703 1.666 1.00 95.62 92 LEU A CA 1
ATOM 685 C C . LEU A 1 92 ? -11.522 7.118 2.327 1.00 95.62 92 LEU A C 1
ATOM 687 O O . LEU A 1 92 ? -12.567 6.542 2.032 1.00 95.62 92 LEU A O 1
ATOM 691 N N . GLY A 1 93 ? -11.503 8.136 3.194 1.00 94.88 93 GLY A N 1
ATOM 692 C CA . GLY A 1 93 ? -12.697 8.807 3.713 1.00 94.88 93 GLY A CA 1
ATOM 693 C C . GLY A 1 93 ? -13.151 8.393 5.116 1.00 94.88 93 GLY A C 1
ATOM 694 O O . GLY A 1 93 ? -13.954 9.112 5.713 1.00 94.88 93 GLY A O 1
ATOM 695 N N . ASP A 1 94 ? -12.624 7.312 5.700 1.00 96.56 94 ASP A N 1
ATOM 696 C CA . ASP A 1 94 ? -12.893 6.979 7.104 1.00 96.56 94 ASP A CA 1
ATOM 697 C C . ASP A 1 94 ? -11.909 7.701 8.031 1.00 96.56 94 ASP A C 1
ATOM 699 O O . ASP A 1 94 ? -10.841 7.211 8.407 1.00 96.56 94 ASP A O 1
ATOM 703 N N . THR A 1 95 ? -12.315 8.899 8.439 1.00 96.75 95 THR A N 1
ATOM 704 C CA . THR A 1 95 ? -11.541 9.759 9.343 1.00 96.75 95 THR A CA 1
ATOM 705 C C . THR A 1 95 ? -11.709 9.412 10.827 1.00 96.75 95 THR A C 1
ATOM 707 O O . THR A 1 95 ? -11.143 10.095 11.680 1.00 96.75 95 THR A O 1
ATOM 710 N N . SER A 1 96 ? -12.463 8.356 11.149 1.00 97.44 96 SER A N 1
ATOM 711 C CA . SER A 1 96 ? -12.788 7.929 12.517 1.00 97.44 96 SER A CA 1
ATOM 712 C C . SER A 1 96 ? -12.214 6.558 12.889 1.00 97.44 96 SER A C 1
ATOM 714 O O . SER A 1 96 ? -12.293 6.139 14.045 1.00 97.44 96 SER A O 1
ATOM 716 N N . PHE A 1 97 ? -11.595 5.854 11.941 1.00 98.38 97 PHE A N 1
ATOM 717 C CA . PHE A 1 97 ? -11.103 4.503 12.178 1.00 98.38 97 PHE A CA 1
ATOM 718 C C . PHE A 1 97 ? -9.853 4.443 13.066 1.00 98.38 97 PHE A C 1
ATOM 720 O O . PHE A 1 97 ? -9.829 3.693 14.039 1.00 98.38 97 PHE A O 1
ATOM 727 N N . TYR A 1 98 ? -8.812 5.219 12.759 1.00 98.56 98 TYR A N 1
ATOM 728 C CA . TYR A 1 98 ? -7.499 5.117 13.404 1.00 98.56 98 TYR A CA 1
ATOM 729 C C . TYR A 1 98 ? -7.025 6.484 13.899 1.00 98.56 98 TYR A C 1
ATOM 731 O O . TYR A 1 98 ? -6.878 7.414 13.110 1.00 98.56 98 TYR A O 1
ATOM 739 N N . GLY A 1 99 ? -6.765 6.613 15.201 1.00 98.44 99 GLY A N 1
ATOM 740 C CA . GLY A 1 99 ? -6.296 7.871 15.778 1.00 98.44 99 GLY A CA 1
ATOM 741 C C . GLY A 1 99 ? -6.209 7.865 17.300 1.00 98.44 99 GLY A C 1
ATOM 742 O O . GLY A 1 99 ? -6.535 6.887 17.968 1.00 98.44 99 GLY A O 1
ATOM 743 N N . ALA A 1 100 ? -5.734 8.973 17.867 1.00 98.00 100 ALA A N 1
ATOM 744 C CA . ALA A 1 100 ? -5.493 9.075 19.302 1.00 98.00 100 ALA A CA 1
ATOM 745 C C . ALA A 1 100 ? -6.787 9.362 20.080 1.00 98.00 100 ALA A C 1
ATOM 747 O O . ALA A 1 100 ? -7.334 10.464 19.996 1.00 98.00 100 ALA A O 1
ATOM 748 N N . GLY A 1 101 ? -7.216 8.403 20.902 1.00 96.75 101 GLY A N 1
ATOM 749 C CA . GLY A 1 101 ? -8.325 8.534 21.839 1.00 96.75 101 GLY A CA 1
ATOM 750 C C . GLY A 1 101 ? -9.441 7.519 21.601 1.00 96.75 101 GLY A C 1
ATOM 751 O O . GLY A 1 101 ? -9.606 6.973 20.514 1.00 96.75 101 GLY A O 1
ATOM 752 N N . ALA A 1 102 ? -10.265 7.317 22.628 1.00 95.19 102 ALA A N 1
ATOM 753 C CA . ALA A 1 102 ? -11.355 6.338 22.629 1.00 95.19 102 ALA A CA 1
ATOM 754 C C . ALA A 1 102 ? -12.488 6.617 21.616 1.00 95.19 102 ALA A C 1
ATOM 756 O O . ALA A 1 102 ? -13.390 5.797 21.481 1.00 95.19 102 ALA A O 1
ATOM 757 N N . GLY A 1 103 ? -12.464 7.769 20.935 1.00 96.06 103 GLY A N 1
ATOM 758 C CA . GLY A 1 103 ? -13.398 8.094 19.854 1.00 96.06 103 GLY A CA 1
ATOM 759 C C . GLY A 1 103 ? -13.082 7.401 18.525 1.00 96.06 103 GLY A C 1
ATOM 760 O O . GLY A 1 103 ? -13.935 7.404 17.644 1.00 96.06 103 GLY A O 1
ATOM 761 N N . PHE A 1 104 ? -11.890 6.812 18.382 1.00 98.25 104 PHE A N 1
ATOM 762 C CA . PHE A 1 104 ? -11.494 6.054 17.196 1.00 98.25 104 PHE A CA 1
ATOM 763 C C . PHE A 1 104 ? -11.744 4.555 17.385 1.00 98.25 104 PHE A C 1
ATOM 765 O O . PHE A 1 104 ? -11.627 4.035 18.498 1.00 98.25 104 PHE A O 1
ATOM 772 N N . ALA A 1 105 ? -12.037 3.833 16.298 1.00 97.62 105 ALA A N 1
ATOM 773 C CA . ALA A 1 105 ? -12.176 2.371 16.347 1.00 97.62 105 ALA A CA 1
ATOM 774 C C . ALA A 1 105 ? -10.877 1.690 16.832 1.00 97.62 105 ALA A C 1
ATOM 776 O O . ALA A 1 105 ? -10.909 0.724 17.606 1.00 97.62 105 ALA A O 1
ATOM 777 N N . ILE A 1 106 ? -9.741 2.245 16.409 1.00 98.50 106 ILE A N 1
ATOM 778 C CA . ILE A 1 106 ? -8.388 1.916 16.835 1.00 98.50 106 ILE A CA 1
ATOM 779 C C . ILE A 1 106 ? -7.792 3.124 17.563 1.00 98.50 106 ILE A C 1
ATOM 781 O O . ILE A 1 106 ? -7.400 4.112 16.943 1.00 98.50 106 ILE A O 1
ATOM 785 N N . ASP A 1 107 ? -7.695 3.021 18.889 1.00 98.31 107 ASP A N 1
ATOM 786 C CA . ASP A 1 107 ? -7.153 4.070 19.756 1.00 98.31 107 ASP A CA 1
ATOM 787 C C . ASP A 1 107 ? -5.622 3.983 19.839 1.00 98.31 107 ASP A C 1
ATOM 789 O O . ASP A 1 107 ? -5.060 3.168 20.572 1.00 98.31 107 ASP A O 1
ATOM 793 N N . THR A 1 108 ? -4.913 4.849 19.130 1.00 98.38 108 THR A N 1
ATOM 794 C CA . THR A 1 108 ? -3.445 4.817 19.064 1.00 98.38 108 THR A CA 1
ATOM 795 C C . THR A 1 108 ? -2.749 5.273 20.348 1.00 98.38 108 THR A C 1
ATOM 797 O O . THR A 1 108 ? -1.521 5.318 20.389 1.00 98.38 108 THR A O 1
ATOM 800 N N . THR A 1 109 ? -3.487 5.653 21.397 1.00 98.06 109 THR A N 1
ATOM 801 C CA . THR A 1 109 ? -2.903 5.879 22.732 1.00 98.06 109 THR A CA 1
ATOM 802 C C . THR A 1 109 ? -2.608 4.567 23.466 1.00 98.06 109 THR A C 1
ATOM 804 O O . THR A 1 109 ? -1.952 4.570 24.508 1.00 98.06 109 THR A O 1
ATOM 807 N N . GLN A 1 110 ? -3.052 3.436 22.910 1.00 97.19 110 GLN A N 1
ATOM 808 C CA . GLN A 1 110 ? -2.904 2.096 23.467 1.00 97.19 110 GLN A CA 1
ATOM 809 C C . GLN A 1 110 ? -2.233 1.144 22.470 1.00 97.19 110 GLN A C 1
ATOM 811 O O . GLN A 1 110 ? -2.145 1.410 21.272 1.00 97.19 110 GLN A O 1
ATOM 816 N N . LYS A 1 111 ? -1.773 -0.015 22.958 1.00 97.62 111 LYS A N 1
ATOM 817 C CA . LYS A 1 111 ? -1.076 -0.996 22.120 1.00 97.62 111 LYS A CA 1
ATOM 818 C C . LYS A 1 111 ? -1.971 -1.561 21.003 1.00 97.62 111 LYS A C 1
ATOM 820 O O . LYS A 1 111 ? -3.022 -2.150 21.257 1.00 97.62 111 LYS A O 1
ATOM 825 N N . VAL A 1 112 ? -1.440 -1.419 19.792 1.00 97.94 112 VAL A N 1
ATOM 826 C CA . VAL A 1 112 ? -1.773 -2.035 18.497 1.00 97.94 112 VAL A CA 1
ATOM 827 C C . VAL A 1 112 ? -1.456 -3.532 18.389 1.00 97.94 112 VAL A C 1
ATOM 829 O O . VAL A 1 112 ? -0.279 -3.851 18.527 1.00 97.94 112 VAL A O 1
ATOM 832 N N . THR A 1 113 ? -2.373 -4.469 18.141 1.00 98.56 113 THR A N 1
ATOM 833 C CA . THR A 1 113 ? -1.990 -5.702 17.418 1.00 98.56 113 THR A CA 1
ATOM 834 C C . THR A 1 113 ? -2.504 -5.596 15.995 1.00 98.56 113 THR A C 1
ATOM 836 O O . THR A 1 113 ? -3.708 -5.464 15.800 1.00 98.56 113 THR A O 1
ATOM 839 N N . VAL A 1 114 ? -1.599 -5.646 15.024 1.00 98.69 114 VAL A N 1
ATOM 840 C CA . VAL A 1 114 ? -1.910 -5.572 13.593 1.00 98.69 114 VAL A CA 1
ATOM 841 C C . VAL A 1 114 ? -1.751 -6.967 13.006 1.00 98.69 114 VAL A C 1
ATOM 843 O O . VAL A 1 114 ? -0.765 -7.647 13.286 1.00 98.69 114 VAL A O 1
ATOM 846 N N . VAL A 1 115 ? -2.733 -7.403 12.227 1.00 98.69 115 VAL A N 1
ATOM 847 C CA . VAL A 1 115 ? -2.721 -8.684 11.523 1.00 98.69 115 VAL A CA 1
ATOM 848 C C . VAL A 1 115 ? -2.870 -8.395 10.037 1.00 98.69 115 VAL A C 1
ATOM 850 O O . VAL A 1 115 ? -3.846 -7.772 9.621 1.00 98.69 115 VAL A O 1
ATOM 853 N N . THR A 1 116 ? -1.911 -8.861 9.248 1.00 98.75 116 THR A N 1
ATOM 854 C CA . THR A 1 116 ? -1.958 -8.820 7.785 1.00 98.75 116 THR A CA 1
ATOM 855 C C . THR A 1 116 ? -2.015 -10.255 7.290 1.00 98.75 116 THR A C 1
ATOM 857 O O . THR A 1 116 ? -1.199 -11.078 7.703 1.00 98.75 116 THR A O 1
ATOM 860 N N . GLN A 1 117 ? -3.009 -10.566 6.468 1.00 98.62 117 GLN A N 1
ATOM 861 C CA . GLN A 1 117 ? -3.196 -11.881 5.866 1.00 98.62 117 GLN A CA 1
ATOM 862 C C . GLN A 1 117 ? -2.962 -11.762 4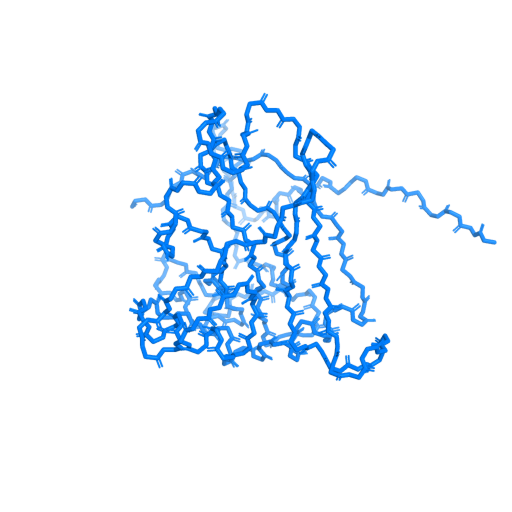.365 1.00 98.62 117 GLN A C 1
ATOM 864 O O . GLN A 1 117 ? -3.484 -10.844 3.737 1.00 98.62 117 GLN A O 1
ATOM 869 N N . PHE A 1 118 ? -2.204 -12.704 3.820 1.00 98.56 118 PHE A N 1
ATOM 870 C CA . PHE A 1 118 ? -1.955 -12.854 2.392 1.00 98.56 118 PHE A CA 1
ATOM 871 C C . PHE A 1 118 ? -2.774 -14.052 1.932 1.00 98.56 118 PHE A C 1
ATOM 873 O O . PHE A 1 118 ? -2.476 -15.182 2.315 1.00 98.56 118 PHE A O 1
ATOM 880 N N . LEU A 1 119 ? -3.883 -13.791 1.246 1.00 98.56 119 LEU A N 1
ATOM 881 C CA . LEU A 1 119 ? -4.839 -14.819 0.853 1.00 98.56 119 LEU A CA 1
ATOM 882 C C . LEU A 1 119 ? -4.610 -15.206 -0.599 1.00 98.56 119 LEU A C 1
ATOM 884 O O . LEU A 1 119 ? -4.619 -14.352 -1.487 1.00 98.56 119 LEU A O 1
ATOM 888 N N . THR A 1 120 ? -4.450 -16.501 -0.820 1.00 98.56 120 THR A N 1
ATOM 889 C CA . THR A 1 120 ? -4.261 -17.096 -2.137 1.00 98.56 120 THR A CA 1
ATOM 890 C C . THR A 1 120 ? -5.588 -17.600 -2.694 1.00 98.56 120 THR A C 1
ATOM 892 O O . THR A 1 120 ? -6.522 -17.899 -1.941 1.00 98.56 120 THR A O 1
ATOM 895 N N . HIS A 1 121 ? -5.703 -17.663 -4.020 1.00 97.75 121 HIS A N 1
ATOM 896 C CA . HIS A 1 121 ? -6.960 -17.971 -4.711 1.00 97.75 121 HIS A CA 1
ATOM 897 C C . HIS A 1 121 ? -7.569 -19.330 -4.315 1.00 97.75 121 HIS A C 1
ATOM 899 O O . HIS A 1 121 ? -8.790 -19.491 -4.359 1.00 97.75 121 HIS A O 1
ATOM 905 N N . ASP A 1 122 ? -6.733 -20.294 -3.922 1.00 97.44 122 ASP A N 1
ATOM 906 C CA . ASP A 1 122 ? -7.119 -21.648 -3.516 1.00 97.44 122 ASP A CA 1
ATOM 907 C C . ASP A 1 122 ? -6.868 -21.940 -2.024 1.00 97.44 122 ASP A C 1
ATOM 909 O O . ASP A 1 122 ? -7.176 -23.033 -1.544 1.00 97.44 122 ASP A O 1
ATOM 913 N N . GLY A 1 123 ? -6.354 -20.960 -1.272 1.00 96.88 123 GLY A N 1
ATOM 914 C CA . GLY A 1 123 ? -6.041 -21.091 0.148 1.00 96.88 123 GLY A CA 1
ATOM 915 C C . GLY A 1 123 ? -4.817 -21.960 0.456 1.00 96.88 123 GLY A C 1
ATOM 916 O O . GLY A 1 123 ? -4.693 -22.422 1.593 1.00 96.88 123 GLY A O 1
ATOM 917 N N . THR A 1 124 ? -3.944 -22.208 -0.523 1.00 96.44 124 THR A N 1
ATOM 918 C CA . THR A 1 124 ? -2.679 -22.939 -0.352 1.00 96.44 124 THR A CA 1
ATOM 919 C C . THR A 1 124 ? -1.467 -22.006 -0.379 1.00 96.44 124 THR A C 1
ATOM 921 O O . THR A 1 124 ? -1.576 -20.857 -0.803 1.00 96.44 124 THR A O 1
ATOM 924 N N . ASP A 1 125 ? -0.304 -22.498 0.055 1.00 94.00 125 ASP A N 1
ATOM 925 C CA . ASP A 1 125 ? 0.951 -21.728 0.053 1.00 94.00 125 ASP A CA 1
ATOM 926 C C . ASP A 1 125 ? 1.518 -21.511 -1.368 1.00 94.00 125 ASP A C 1
ATOM 928 O O . ASP A 1 125 ? 2.337 -20.615 -1.561 1.00 94.00 125 ASP A O 1
ATOM 932 N N . ASP A 1 126 ? 1.080 -22.313 -2.349 1.00 93.31 126 ASP A N 1
ATOM 933 C CA . ASP A 1 126 ? 1.550 -22.276 -3.744 1.00 93.31 126 ASP A CA 1
ATOM 934 C C . ASP A 1 126 ? 0.576 -21.544 -4.691 1.00 93.31 126 ASP A C 1
ATOM 936 O O . ASP A 1 126 ? 0.863 -21.386 -5.878 1.00 93.31 126 ASP A O 1
ATOM 940 N N . GLY A 1 127 ? -0.599 -21.143 -4.197 1.00 96.00 127 GLY A N 1
ATOM 941 C CA . GLY A 1 127 ? -1.604 -20.452 -4.997 1.00 96.00 127 GLY A CA 1
ATOM 942 C C . GLY A 1 127 ? -1.300 -18.965 -5.179 1.00 96.00 127 GLY A C 1
ATOM 943 O O . GLY A 1 127 ? -0.740 -18.327 -4.295 1.00 96.00 127 GLY A O 1
ATOM 944 N N . ASP A 1 128 ? -1.757 -18.388 -6.292 1.00 97.75 128 ASP A N 1
ATOM 945 C CA . ASP A 1 128 ? -1.618 -16.949 -6.565 1.00 97.75 128 ASP A CA 1
ATOM 946 C C . ASP A 1 128 ? -2.275 -16.082 -5.473 1.00 97.75 128 ASP A C 1
ATOM 948 O O . ASP A 1 128 ? -3.427 -16.336 -5.094 1.00 97.75 128 ASP A O 1
ATOM 952 N N . LEU A 1 129 ? -1.587 -15.034 -5.008 1.00 98.44 129 LEU A N 1
ATOM 953 C CA . LEU A 1 129 ? -2.113 -14.010 -4.104 1.00 98.44 129 LEU A CA 1
ATOM 954 C C . LEU A 1 129 ? -3.234 -13.227 -4.785 1.00 98.44 129 LEU A C 1
ATOM 956 O O . LEU A 1 129 ? -3.083 -12.667 -5.871 1.00 98.44 129 LEU A O 1
ATOM 960 N N . VAL A 1 130 ? -4.369 -13.135 -4.098 1.00 98.50 130 VAL A N 1
ATOM 961 C CA . VAL A 1 130 ? -5.564 -12.436 -4.595 1.00 98.50 130 VAL A CA 1
ATOM 962 C C . VAL A 1 130 ? -6.059 -11.340 -3.663 1.00 98.50 130 VAL A C 1
ATOM 964 O O . VAL A 1 130 ? -6.804 -10.460 -4.099 1.00 98.50 130 VAL A O 1
ATOM 967 N N . GLU A 1 131 ? -5.664 -11.370 -2.391 1.00 98.75 131 GLU A N 1
ATOM 968 C CA . GLU A 1 131 ? -6.116 -10.394 -1.406 1.00 98.75 131 GLU A CA 1
ATOM 969 C C . GLU A 1 131 ? -5.084 -10.208 -0.287 1.00 98.75 131 GLU A C 1
ATOM 971 O O . GLU A 1 131 ? -4.619 -11.171 0.327 1.00 98.75 131 GLU A O 1
ATOM 976 N N . ILE A 1 132 ? -4.784 -8.948 0.034 1.00 98.88 132 ILE A N 1
ATOM 977 C CA . ILE A 1 132 ? -4.092 -8.577 1.270 1.00 98.88 132 ILE A CA 1
ATOM 978 C C . ILE A 1 132 ? -5.134 -8.009 2.231 1.00 98.88 132 ILE A C 1
ATOM 980 O O . ILE A 1 132 ? -5.655 -6.904 2.044 1.00 98.88 132 ILE A O 1
ATOM 984 N N . ARG A 1 133 ? -5.438 -8.776 3.279 1.00 98.75 133 ARG A N 1
ATOM 985 C CA . ARG A 1 133 ? -6.463 -8.443 4.271 1.00 98.75 133 ARG A CA 1
ATOM 986 C C . ARG A 1 133 ? -5.847 -7.922 5.557 1.00 98.75 133 ARG A C 1
ATOM 988 O O . ARG A 1 133 ? -4.829 -8.424 6.036 1.00 98.75 133 ARG A O 1
ATOM 995 N N . ARG A 1 134 ? -6.522 -6.951 6.169 1.00 98.81 134 ARG A N 1
ATOM 996 C CA . ARG A 1 134 ? -6.115 -6.327 7.427 1.00 98.81 134 ARG A CA 1
ATOM 997 C C . ARG A 1 134 ? -7.126 -6.593 8.543 1.00 98.81 134 ARG A C 1
ATOM 999 O O . ARG A 1 134 ? -8.331 -6.448 8.369 1.00 98.81 134 ARG A O 1
ATOM 1006 N N . LEU A 1 135 ? -6.623 -6.947 9.722 1.00 98.44 135 LEU A N 1
ATOM 1007 C CA . LEU A 1 135 ? -7.380 -6.994 10.972 1.00 98.44 135 LEU A CA 1
ATOM 1008 C C . LEU A 1 135 ? -6.563 -6.344 12.092 1.00 98.44 135 LEU A C 1
ATOM 1010 O O . LEU A 1 135 ? -5.333 -6.277 12.043 1.00 98.44 135 LEU A O 1
ATOM 1014 N N . TYR A 1 136 ? -7.250 -5.924 13.145 1.00 98.69 136 TYR A N 1
ATOM 1015 C CA . TYR A 1 136 ? -6.641 -5.352 14.335 1.00 98.69 136 TYR A CA 1
ATOM 1016 C C . TYR A 1 136 ? -7.161 -6.044 15.586 1.00 98.69 136 TYR A C 1
ATOM 1018 O O . TYR A 1 136 ? -8.318 -6.452 15.659 1.00 98.69 136 TYR A O 1
ATOM 1026 N N . LYS A 1 137 ? -6.324 -6.134 16.617 1.00 98.44 137 LYS A N 1
ATOM 1027 C CA . LYS A 1 137 ? -6.749 -6.519 17.961 1.00 98.44 137 LYS A CA 1
ATOM 1028 C C . LYS A 1 137 ? -6.278 -5.480 18.969 1.00 98.44 137 LYS A C 1
ATOM 1030 O O . LYS A 1 137 ? -5.088 -5.199 19.080 1.00 98.44 137 LYS A O 1
ATOM 1035 N N . GLN A 1 138 ? -7.214 -4.928 19.730 1.00 97.81 138 GLN A N 1
ATOM 1036 C CA . GLN A 1 138 ? -6.942 -3.920 20.752 1.00 97.81 138 GLN A CA 1
ATOM 1037 C C . GLN A 1 138 ? -7.855 -4.169 21.947 1.00 97.81 138 GLN A C 1
ATOM 1039 O O . GLN A 1 138 ? -9.018 -4.477 21.753 1.00 97.81 138 GLN A O 1
ATOM 1044 N N . ALA A 1 139 ? -7.354 -4.080 23.182 1.00 94.69 139 ALA A N 1
ATOM 1045 C CA . ALA A 1 139 ? -8.172 -4.270 24.392 1.00 94.69 139 ALA A CA 1
ATOM 1046 C C . ALA A 1 139 ? -9.061 -5.542 24.370 1.00 94.69 139 ALA A C 1
ATOM 1048 O O . ALA A 1 139 ? -10.199 -5.537 24.828 1.00 94.69 139 ALA A O 1
ATOM 1049 N N . GLY A 1 140 ? -8.561 -6.634 23.780 1.00 95.06 140 GLY A N 1
ATOM 1050 C CA . GLY A 1 140 ? -9.288 -7.903 23.662 1.00 95.06 140 GLY A CA 1
ATOM 1051 C C . GLY A 1 140 ? -10.321 -7.985 22.530 1.00 95.06 140 GLY A C 1
ATOM 1052 O O . GLY A 1 140 ? -10.717 -9.100 22.200 1.00 95.06 140 GLY A O 1
ATOM 1053 N N . ARG A 1 141 ? -10.702 -6.873 21.882 1.00 95.56 141 ARG A N 1
ATOM 1054 C CA . ARG A 1 141 ? -11.593 -6.879 20.705 1.00 95.56 141 ARG A CA 1
ATOM 1055 C C . ARG A 1 141 ? -10.818 -7.118 19.416 1.00 95.56 141 ARG A C 1
ATOM 1057 O O . ARG A 1 141 ? -9.758 -6.527 19.216 1.00 95.56 141 ARG A O 1
ATOM 1064 N N . LEU A 1 142 ? -11.376 -7.961 18.550 1.00 97.81 142 LEU A N 1
ATOM 1065 C CA . LEU A 1 142 ? -11.002 -8.052 17.142 1.00 97.81 142 LEU A CA 1
ATOM 1066 C C . LEU A 1 142 ? -11.778 -6.976 16.373 1.00 97.81 142 LEU A C 1
ATOM 1068 O O . LEU A 1 142 ? -12.984 -6.835 16.567 1.00 97.81 142 LEU A O 1
ATOM 1072 N N . VAL A 1 143 ? -11.086 -6.218 15.532 1.00 98.25 143 VAL A N 1
ATOM 1073 C CA . VAL A 1 143 ? -11.631 -5.115 14.738 1.00 98.25 143 VAL A CA 1
ATOM 1074 C C . VAL A 1 143 ? -11.225 -5.356 13.286 1.00 98.25 143 VAL A C 1
ATOM 1076 O O . VAL A 1 143 ? -10.039 -5.521 12.996 1.00 98.25 143 VAL A O 1
ATOM 1079 N N . ALA A 1 144 ? -12.202 -5.430 12.383 1.00 98.31 144 ALA A N 1
ATOM 1080 C CA . ALA A 1 144 ? -11.936 -5.539 10.950 1.00 98.31 144 ALA A CA 1
ATOM 1081 C C . ALA A 1 144 ? -11.360 -4.222 10.404 1.00 98.31 144 ALA A C 1
ATOM 1083 O O . ALA A 1 144 ? -11.553 -3.167 11.011 1.00 98.31 144 ALA A O 1
ATOM 1084 N N . ASN A 1 145 ? -10.662 -4.275 9.268 1.00 98.38 145 ASN A N 1
ATOM 1085 C CA . ASN A 1 145 ? -10.356 -3.063 8.505 1.00 98.38 145 ASN A CA 1
ATOM 1086 C C . ASN A 1 145 ? -11.669 -2.333 8.144 1.00 98.38 145 ASN A C 1
ATOM 1088 O O . ASN A 1 145 ? -12.696 -3.004 7.979 1.00 98.38 145 ASN A O 1
ATOM 1092 N N . PRO A 1 146 ? -11.692 -0.991 8.049 1.00 97.69 146 PRO A N 1
ATOM 1093 C CA . PRO A 1 146 ? -12.908 -0.309 7.656 1.00 97.69 146 PRO A CA 1
ATOM 1094 C C . PRO A 1 146 ? -13.176 -0.608 6.185 1.00 97.69 146 PRO A C 1
ATOM 1096 O O . PRO A 1 146 ? -12.257 -0.728 5.379 1.00 97.69 146 PRO A O 1
ATOM 1099 N N . ALA A 1 147 ? -14.451 -0.708 5.842 1.00 96.62 147 ALA A N 1
ATOM 1100 C CA . ALA A 1 147 ? -14.861 -0.793 4.457 1.00 96.62 147 ALA A CA 1
ATOM 1101 C C . ALA A 1 147 ? -15.117 0.617 3.920 1.00 96.62 147 ALA A C 1
ATOM 1103 O O . ALA A 1 147 ? -15.864 1.387 4.529 1.00 96.62 147 ALA A O 1
ATOM 1104 N N . VAL A 1 148 ? -14.521 0.923 2.777 1.00 94.62 148 VAL A N 1
ATOM 1105 C CA . VAL A 1 148 ? -14.568 2.221 2.105 1.00 94.62 148 VAL A CA 1
ATOM 1106 C C . VAL A 1 148 ? -15.254 2.083 0.751 1.00 94.62 148 VAL A C 1
ATOM 1108 O O . VAL A 1 148 ? -15.198 1.029 0.118 1.00 94.62 148 VAL A O 1
ATOM 1111 N N . GLU A 1 149 ? -15.918 3.145 0.307 1.00 93.81 149 GLU A N 1
ATOM 1112 C CA . GLU A 1 149 ? -16.563 3.194 -1.006 1.00 93.81 149 GLU A CA 1
ATOM 1113 C C . GLU A 1 149 ? -15.655 3.946 -1.981 1.00 93.81 149 GLU A C 1
ATOM 1115 O O . GLU A 1 149 ? -15.435 5.149 -1.837 1.00 93.81 149 GLU A O 1
ATOM 1120 N N . VAL A 1 150 ? -15.139 3.244 -2.988 1.00 91.12 150 VAL A N 1
ATOM 1121 C CA . VAL A 1 150 ? -14.374 3.855 -4.079 1.00 91.12 150 VAL A CA 1
ATOM 1122 C C . VAL A 1 150 ? -15.347 4.158 -5.214 1.00 91.12 150 VAL A C 1
ATOM 1124 O O . VAL A 1 150 ? -16.023 3.260 -5.725 1.00 91.12 150 VAL A O 1
ATOM 1127 N N . VAL A 1 151 ? -15.459 5.428 -5.609 1.00 81.94 151 VAL A N 1
ATOM 1128 C CA . VAL A 1 151 ? -16.399 5.855 -6.659 1.00 81.94 151 VAL A CA 1
ATOM 1129 C C . VAL A 1 151 ? -16.115 5.088 -7.953 1.00 81.94 151 VAL A C 1
ATOM 1131 O O . VAL A 1 151 ? -14.994 5.085 -8.445 1.00 81.94 151 VAL A O 1
ATOM 1134 N N . GLY A 1 152 ? -17.131 4.408 -8.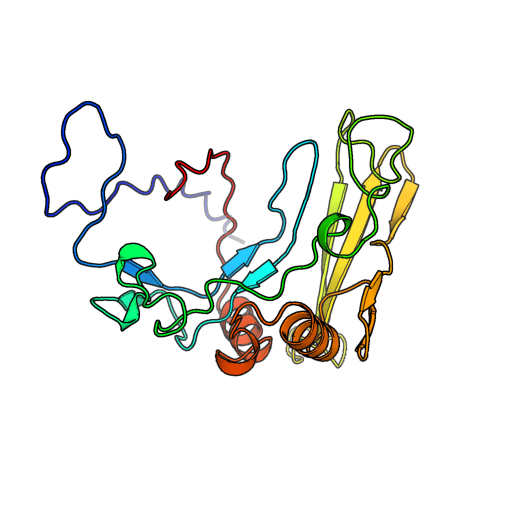492 1.00 80.38 152 GLY A N 1
ATOM 1135 C CA . GLY A 1 152 ? -16.991 3.563 -9.686 1.00 80.38 152 GLY A CA 1
ATOM 1136 C C . GLY A 1 152 ? -16.301 2.209 -9.453 1.00 80.38 152 GLY A C 1
ATOM 1137 O O . GLY A 1 152 ? -16.330 1.370 -10.347 1.00 80.38 152 GLY A O 1
ATOM 1138 N N . GLY A 1 153 ? -15.742 1.971 -8.263 1.00 85.19 153 GLY A N 1
ATOM 1139 C CA . GLY A 1 153 ? -15.079 0.724 -7.869 1.00 85.19 153 GLY A CA 1
ATOM 1140 C C . GLY A 1 153 ? -15.848 -0.127 -6.861 1.00 85.19 153 GLY A C 1
ATOM 1141 O O . GLY A 1 153 ? -15.529 -1.301 -6.703 1.00 85.19 153 GLY A O 1
ATOM 1142 N N . GLY A 1 154 ? -16.848 0.437 -6.183 1.00 92.44 154 GLY A N 1
ATOM 1143 C CA . GLY A 1 154 ? -17.640 -0.253 -5.164 1.00 92.44 154 GLY A CA 1
ATOM 1144 C C . GLY A 1 154 ? -16.988 -0.255 -3.779 1.00 92.44 154 GLY A C 1
ATOM 1145 O O . GLY A 1 154 ? -16.083 0.532 -3.495 1.00 92.44 154 GLY A O 1
ATOM 1146 N N . ARG A 1 155 ? -17.485 -1.144 -2.918 1.00 96.19 155 ARG A N 1
ATOM 1147 C CA . ARG A 1 155 ? -17.080 -1.273 -1.517 1.00 96.19 155 ARG A CA 1
ATOM 1148 C C . ARG A 1 155 ? -15.868 -2.189 -1.369 1.00 96.19 155 ARG A C 1
ATOM 1150 O O . ARG A 1 155 ? -15.927 -3.333 -1.810 1.00 96.19 155 ARG A O 1
ATOM 1157 N N . HIS A 1 156 ? -14.836 -1.724 -0.668 1.00 97.62 156 HIS A N 1
ATOM 1158 C CA . HIS A 1 156 ? -13.593 -2.468 -0.421 1.00 97.62 156 HIS A CA 1
ATOM 1159 C C . HIS A 1 156 ? -13.153 -2.352 1.035 1.00 97.62 156 HIS A C 1
ATOM 1161 O O . HIS A 1 156 ? -13.263 -1.286 1.628 1.00 97.62 156 HIS A O 1
ATOM 1167 N N . ASP A 1 157 ? -12.615 -3.422 1.609 1.00 98.00 157 ASP A N 1
ATOM 1168 C CA . ASP A 1 157 ? -12.030 -3.451 2.961 1.00 98.00 157 ASP A CA 1
ATOM 1169 C C . ASP A 1 157 ? -10.616 -4.063 2.990 1.00 98.00 157 ASP A C 1
ATOM 1171 O O . ASP A 1 157 ? -10.017 -4.257 4.050 1.00 98.00 157 ASP A O 1
ATOM 1175 N N . SER A 1 158 ? -10.070 -4.359 1.817 1.00 98.62 158 SER A N 1
ATOM 1176 C CA . SER A 1 158 ? -8.825 -5.087 1.601 1.00 98.62 158 SER A CA 1
ATOM 1177 C C . SER A 1 158 ? -8.200 -4.652 0.278 1.00 98.62 158 SER A C 1
ATOM 117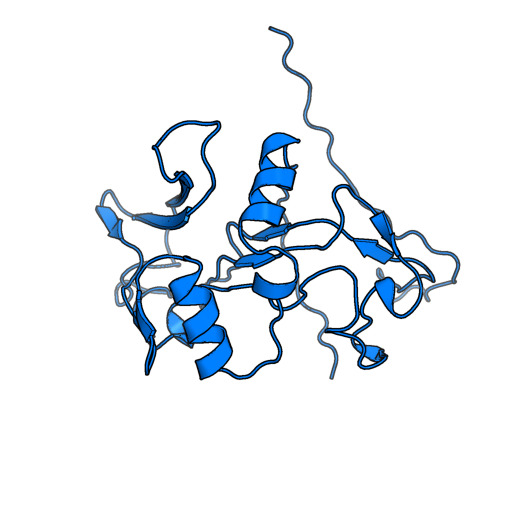9 O O . SER A 1 158 ? -8.851 -4.015 -0.555 1.00 98.62 158 SER A O 1
ATOM 1181 N N . ILE A 1 159 ? -6.925 -4.985 0.084 1.00 98.81 159 ILE A N 1
ATOM 1182 C CA . ILE A 1 159 ? -6.240 -4.730 -1.182 1.00 98.81 159 ILE A CA 1
ATOM 1183 C C . ILE A 1 159 ? -6.471 -5.933 -2.089 1.00 98.81 159 ILE A C 1
ATOM 1185 O O . ILE A 1 159 ? -6.082 -7.051 -1.759 1.00 98.81 159 ILE A O 1
ATOM 1189 N N . THR A 1 160 ? -7.089 -5.683 -3.238 1.00 98.62 160 THR A N 1
ATOM 1190 C CA . THR A 1 160 ? -7.302 -6.629 -4.341 1.00 98.62 160 THR A CA 1
ATOM 1191 C C . THR A 1 160 ? -6.926 -5.942 -5.653 1.00 98.62 160 THR A C 1
ATOM 1193 O O . THR A 1 160 ? -6.867 -4.712 -5.709 1.00 98.62 160 THR A O 1
ATOM 1196 N N . SER A 1 161 ? -6.746 -6.683 -6.750 1.00 97.88 161 SER A N 1
ATOM 1197 C CA . SER A 1 161 ? -6.501 -6.050 -8.058 1.00 97.88 161 SER A CA 1
ATOM 1198 C C . SER A 1 161 ? -7.636 -5.101 -8.473 1.00 97.88 161 SER A C 1
ATOM 1200 O O . SER A 1 161 ? -7.378 -4.064 -9.081 1.00 97.88 161 SER A O 1
ATOM 1202 N N . GLY A 1 162 ? -8.885 -5.422 -8.107 1.00 97.75 162 GLY A N 1
ATOM 1203 C CA . GLY A 1 162 ? -10.046 -4.563 -8.348 1.00 97.75 162 GLY A CA 1
ATOM 1204 C C . GLY A 1 162 ? -10.010 -3.270 -7.531 1.00 97.75 162 GLY A C 1
ATOM 1205 O O . GLY A 1 162 ? -10.262 -2.200 -8.082 1.00 97.75 162 GLY A O 1
ATOM 1206 N N . PHE A 1 163 ? -9.635 -3.352 -6.251 1.00 98.25 163 PHE A N 1
ATOM 1207 C CA . PHE A 1 163 ? -9.398 -2.174 -5.412 1.00 98.25 163 PHE A CA 1
ATOM 1208 C C . PHE A 1 163 ? -8.294 -1.289 -6.002 1.00 98.25 163 PHE A C 1
ATOM 1210 O O . PHE A 1 163 ? -8.527 -0.101 -6.200 1.00 98.25 163 PHE A O 1
ATOM 1217 N N . CYS A 1 164 ? -7.144 -1.869 -6.367 1.00 98.31 164 CYS A N 1
ATOM 1218 C CA . CYS A 1 164 ? -6.018 -1.123 -6.936 1.00 98.31 164 CYS A CA 1
ATOM 1219 C C . CYS A 1 164 ? -6.379 -0.413 -8.244 1.00 98.31 164 CYS A C 1
ATOM 1221 O O . CYS A 1 164 ? -6.014 0.740 -8.445 1.00 98.31 164 CYS A O 1
ATOM 1223 N N . ALA A 1 165 ? -7.121 -1.078 -9.135 1.00 97.50 165 ALA A N 1
ATOM 1224 C CA . ALA A 1 165 ? -7.602 -0.451 -10.364 1.00 97.50 165 ALA A CA 1
ATOM 1225 C C . ALA A 1 165 ? -8.561 0.715 -10.070 1.00 97.50 165 ALA A C 1
ATOM 1227 O O . ALA A 1 165 ? -8.492 1.759 -10.719 1.00 97.50 165 ALA A O 1
ATOM 1228 N N . ALA A 1 166 ? -9.444 0.550 -9.083 1.00 97.06 166 ALA A N 1
ATOM 1229 C CA . ALA A 1 166 ? -10.409 1.573 -8.716 1.00 97.06 166 ALA A CA 1
ATOM 1230 C C . ALA A 1 166 ? -9.759 2.793 -8.046 1.00 97.06 166 ALA A C 1
ATOM 1232 O O . ALA A 1 166 ? -10.116 3.921 -8.377 1.00 97.06 166 ALA A O 1
ATOM 1233 N N . THR A 1 167 ? -8.808 2.597 -7.129 1.00 96.19 167 THR A N 1
ATOM 1234 C CA . THR A 1 167 ? -8.106 3.706 -6.467 1.00 96.19 167 THR A CA 1
ATOM 1235 C C . THR A 1 167 ? -7.161 4.427 -7.417 1.00 96.19 167 THR A C 1
ATOM 1237 O O . THR A 1 167 ? -7.129 5.656 -7.392 1.00 96.19 167 THR A O 1
ATOM 1240 N N . ALA A 1 168 ? -6.481 3.704 -8.312 1.00 95.62 168 ALA A N 1
ATOM 1241 C CA . ALA A 1 168 ? -5.678 4.312 -9.370 1.00 95.62 168 ALA A CA 1
ATOM 1242 C C . ALA A 1 168 ? -6.528 5.231 -10.263 1.00 95.62 168 ALA A C 1
ATOM 1244 O O . ALA A 1 168 ? -6.137 6.363 -10.529 1.00 95.62 168 ALA A O 1
ATOM 1245 N N . ALA A 1 169 ? -7.725 4.788 -10.666 1.00 94.94 169 ALA A N 1
ATOM 1246 C CA . ALA A 1 169 ? -8.645 5.608 -11.455 1.00 94.94 169 ALA A CA 1
ATOM 1247 C C . ALA A 1 169 ? -9.253 6.780 -10.662 1.00 94.94 169 ALA A C 1
ATOM 1249 O O . ALA A 1 169 ? -9.523 7.831 -11.237 1.00 94.94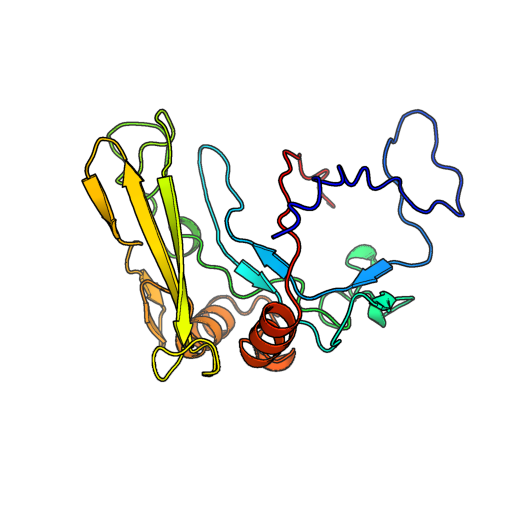 169 ALA A O 1
ATOM 1250 N N . LEU A 1 170 ? -9.497 6.603 -9.358 1.00 94.31 170 LEU A N 1
ATOM 1251 C CA . LEU A 1 170 ? -10.058 7.649 -8.501 1.00 94.31 170 LEU A CA 1
ATOM 1252 C C . LEU A 1 170 ? -9.061 8.784 -8.254 1.00 94.31 170 LEU A C 1
ATOM 1254 O O . LEU A 1 170 ? -9.444 9.952 -8.304 1.00 94.31 170 LEU A O 1
ATOM 1258 N N . PHE A 1 171 ? -7.818 8.441 -7.911 1.00 94.25 171 PHE A N 1
ATOM 1259 C CA . PHE A 1 171 ? -6.804 9.422 -7.536 1.00 94.25 171 PHE A CA 1
ATOM 1260 C C . PHE A 1 171 ? -6.030 9.969 -8.731 1.00 94.25 171 PHE A C 1
ATOM 1262 O O . PHE A 1 171 ? -5.538 11.090 -8.631 1.00 94.25 171 PHE A O 1
ATOM 1269 N N . ASP A 1 172 ? -5.936 9.204 -9.825 1.00 94.31 172 ASP A N 1
ATOM 1270 C CA . ASP A 1 172 ? -5.207 9.574 -11.045 1.00 94.31 172 ASP A CA 1
ATOM 1271 C C . ASP A 1 172 ? -3.786 10.092 -10.736 1.00 94.31 172 ASP A C 1
ATOM 1273 O O . ASP A 1 172 ? -3.298 11.063 -11.309 1.00 94.31 172 ASP A O 1
ATOM 1277 N N . ASP A 1 173 ? -3.126 9.459 -9.756 1.00 92.12 173 ASP A N 1
ATOM 1278 C CA . ASP A 1 173 ? -1.844 9.902 -9.189 1.00 92.12 173 ASP A CA 1
ATOM 1279 C C . ASP A 1 173 ? -0.617 9.300 -9.896 1.00 92.12 173 ASP A C 1
ATOM 1281 O O . ASP A 1 173 ? 0.514 9.439 -9.424 1.00 92.12 173 ASP A O 1
ATOM 1285 N N . GLY A 1 174 ? -0.844 8.622 -11.024 1.00 93.62 174 GLY A N 1
ATOM 1286 C CA . GLY A 1 174 ? 0.195 7.979 -11.823 1.00 93.62 174 GLY A CA 1
ATOM 1287 C C . GLY A 1 174 ? 0.704 6.643 -11.277 1.00 93.62 174 GLY A C 1
ATOM 1288 O O . GLY A 1 174 ? 1.624 6.087 -11.881 1.00 93.62 174 GLY A O 1
ATOM 1289 N N . THR A 1 175 ? 0.133 6.103 -10.187 1.00 95.19 175 THR A N 1
ATOM 1290 C CA . THR A 1 175 ? 0.513 4.769 -9.688 1.00 95.19 175 THR A CA 1
ATOM 1291 C C . THR A 1 175 ? 0.509 3.732 -10.810 1.00 95.19 175 THR A C 1
ATOM 1293 O O . THR A 1 175 ? -0.393 3.677 -11.652 1.00 95.19 175 THR A O 1
ATOM 1296 N N . ASN A 1 176 ? 1.548 2.900 -10.840 1.00 96.88 176 ASN A N 1
ATOM 1297 C CA . ASN A 1 176 ? 1.747 1.905 -11.887 1.00 96.88 176 ASN A CA 1
ATOM 1298 C C . ASN A 1 176 ? 1.888 0.481 -11.323 1.00 96.88 176 ASN A C 1
ATOM 1300 O O . ASN A 1 176 ? 2.328 -0.412 -12.047 1.00 96.88 176 ASN A O 1
ATOM 1304 N N . TYR A 1 177 ? 1.421 0.247 -10.088 1.00 98.44 177 TYR A N 1
ATOM 1305 C CA . TYR A 1 177 ? 1.394 -1.045 -9.387 1.00 98.44 177 TYR A CA 1
ATOM 1306 C C . TYR A 1 177 ? 1.034 -2.234 -10.289 1.00 98.44 177 TYR A C 1
ATOM 1308 O O . TYR A 1 177 ? 1.813 -3.175 -10.470 1.00 98.44 177 TYR A O 1
ATOM 1316 N N . LEU A 1 178 ? -0.144 -2.167 -10.925 1.00 98.00 178 LEU A N 1
ATOM 1317 C CA . LEU A 1 178 ? -0.647 -3.233 -11.795 1.00 98.00 178 LEU A CA 1
ATOM 1318 C C . LEU A 1 178 ? 0.217 -3.404 -13.055 1.00 98.00 178 LEU A C 1
ATOM 1320 O O . LEU A 1 178 ? 0.419 -4.526 -13.512 1.00 98.00 178 LEU A O 1
ATOM 1324 N N . ALA A 1 179 ? 0.771 -2.313 -13.592 1.00 97.75 179 ALA A N 1
ATOM 1325 C CA . ALA A 1 179 ? 1.662 -2.351 -14.750 1.00 97.75 179 ALA A CA 1
ATOM 1326 C C . ALA A 1 179 ? 3.056 -2.914 -14.413 1.00 97.75 179 ALA A C 1
ATOM 1328 O O . ALA A 1 179 ? 3.727 -3.444 -15.298 1.00 97.75 179 ALA A O 1
ATOM 1329 N N . LYS A 1 180 ? 3.488 -2.842 -13.146 1.00 98.00 180 LYS A N 1
ATOM 1330 C CA . LYS A 1 180 ? 4.732 -3.451 -12.639 1.00 98.00 180 LYS A CA 1
ATOM 1331 C C . LYS A 1 180 ? 4.550 -4.894 -12.154 1.00 98.00 180 LYS A C 1
ATOM 1333 O O . LYS A 1 180 ? 5.449 -5.442 -11.526 1.00 98.00 180 LYS A O 1
ATOM 1338 N N . GLY A 1 181 ? 3.417 -5.519 -12.472 1.00 97.50 181 GLY A N 1
ATOM 1339 C CA . GLY A 1 181 ? 3.147 -6.933 -12.208 1.00 97.50 181 GLY A CA 1
ATOM 1340 C C . GLY A 1 181 ? 2.216 -7.199 -11.026 1.00 97.50 181 GLY A C 1
ATOM 1341 O O . GLY A 1 181 ? 1.849 -8.353 -10.822 1.00 97.50 181 GLY A O 1
ATOM 1342 N N . GLY A 1 182 ? 1.804 -6.172 -10.273 1.00 98.31 182 GLY A N 1
ATOM 1343 C CA . GLY A 1 182 ? 0.846 -6.295 -9.173 1.00 98.31 182 GLY A CA 1
ATOM 1344 C C . GLY A 1 182 ? 1.146 -7.473 -8.236 1.00 98.31 182 GLY A C 1
ATOM 1345 O O . GLY A 1 182 ? 2.289 -7.681 -7.819 1.00 98.31 182 GLY A O 1
ATOM 1346 N N . PHE A 1 183 ? 0.131 -8.294 -7.952 1.00 98.50 183 PHE A N 1
ATOM 1347 C CA . PHE A 1 183 ? 0.297 -9.470 -7.094 1.00 98.50 183 PHE A CA 1
ATOM 1348 C C . PHE A 1 183 ? 1.241 -10.533 -7.653 1.00 98.50 183 PHE A C 1
ATOM 1350 O O . PHE A 1 183 ? 1.945 -11.138 -6.861 1.00 98.50 183 PHE A O 1
ATO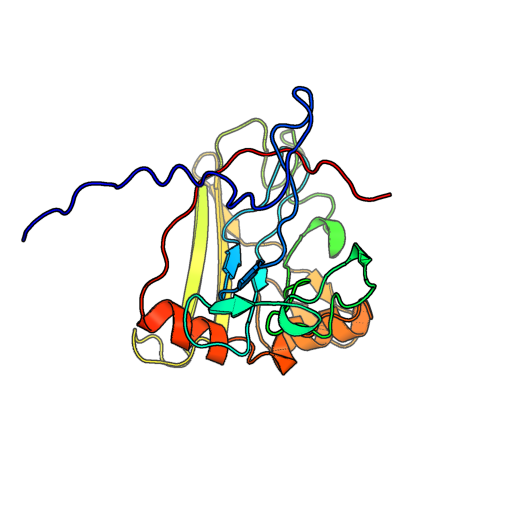M 1357 N N . ALA A 1 184 ? 1.376 -10.691 -8.972 1.00 98.00 184 ALA A N 1
ATOM 1358 C CA . ALA A 1 184 ? 2.335 -11.653 -9.520 1.00 98.00 184 ALA A CA 1
ATOM 1359 C C . ALA A 1 184 ? 3.792 -11.273 -9.180 1.00 98.00 184 ALA A C 1
ATOM 1361 O O . ALA A 1 184 ? 4.616 -12.141 -8.905 1.00 98.00 184 ALA A O 1
ATOM 1362 N N . SER A 1 185 ? 4.106 -9.971 -9.149 1.00 98.19 185 SER A N 1
ATOM 1363 C CA . SER A 1 185 ? 5.410 -9.471 -8.681 1.00 98.19 185 SER A CA 1
ATOM 1364 C C . SER A 1 185 ? 5.597 -9.703 -7.173 1.00 98.19 185 SER A C 1
ATOM 1366 O O . SER A 1 185 ? 6.679 -10.097 -6.738 1.00 98.19 185 SER A O 1
ATOM 1368 N N . MET A 1 186 ? 4.533 -9.530 -6.378 1.00 98.00 186 MET A N 1
ATOM 1369 C CA . MET A 1 186 ? 4.557 -9.826 -4.939 1.00 98.00 186 MET A CA 1
ATOM 1370 C C . MET A 1 186 ? 4.743 -11.320 -4.648 1.00 98.00 186 MET A C 1
ATOM 1372 O O . MET A 1 186 ? 5.523 -11.664 -3.767 1.00 98.00 186 MET A O 1
ATOM 1376 N N . ASP A 1 187 ? 4.071 -12.202 -5.387 1.00 97.06 187 ASP A N 1
ATOM 1377 C CA . ASP A 1 187 ? 4.183 -13.657 -5.235 1.00 97.06 187 ASP A CA 1
ATOM 1378 C C . ASP A 1 187 ? 5.578 -14.159 -5.573 1.00 97.06 187 ASP A C 1
ATOM 1380 O O . ASP A 1 187 ? 6.163 -14.932 -4.811 1.00 97.06 187 ASP A O 1
ATOM 1384 N N . ASP A 1 188 ? 6.160 -13.661 -6.666 1.00 97.31 188 ASP A N 1
ATOM 1385 C CA . ASP A 1 188 ? 7.545 -13.963 -7.016 1.00 97.31 188 ASP A CA 1
ATOM 1386 C C . ASP A 1 188 ? 8.500 -13.575 -5.869 1.00 97.31 188 ASP A C 1
ATOM 1388 O O . ASP A 1 188 ? 9.360 -14.372 -5.486 1.00 97.31 188 ASP A O 1
ATOM 1392 N N . ALA A 1 189 ? 8.303 -12.409 -5.243 1.00 97.25 189 ALA A N 1
ATOM 1393 C CA . ALA A 1 189 ? 9.094 -11.979 -4.091 1.00 97.25 189 ALA A CA 1
ATOM 1394 C C . ALA A 1 189 ? 8.836 -12.822 -2.826 1.00 97.25 189 ALA A C 1
ATOM 1396 O O . ALA A 1 189 ? 9.789 -13.234 -2.158 1.00 97.25 189 ALA A O 1
ATOM 1397 N N . HIS A 1 190 ? 7.576 -13.127 -2.498 1.00 95.25 190 HIS A N 1
ATOM 1398 C CA . HIS A 1 190 ? 7.220 -13.965 -1.349 1.00 95.25 190 HIS A CA 1
ATOM 1399 C C . HIS A 1 190 ? 7.787 -15.382 -1.477 1.00 95.25 190 HIS A C 1
ATOM 1401 O O . HIS A 1 190 ? 8.341 -15.897 -0.504 1.00 95.25 190 HIS A O 1
ATOM 1407 N N . SER A 1 191 ? 7.732 -15.979 -2.673 1.00 94.88 191 SER A N 1
ATOM 1408 C CA . SER A 1 191 ? 8.252 -17.329 -2.940 1.00 94.88 191 SER A CA 1
ATOM 1409 C C . SER A 1 191 ? 9.765 -17.446 -2.704 1.00 94.88 191 SER A C 1
ATOM 1411 O O . SER A 1 191 ? 10.267 -18.504 -2.321 1.00 94.88 191 SER A O 1
ATOM 1413 N N . LYS A 1 192 ? 10.503 -16.341 -2.871 1.00 95.62 192 LYS A N 1
ATOM 1414 C CA . LYS A 1 192 ? 11.952 -16.250 -2.619 1.00 95.62 192 LYS A CA 1
ATOM 1415 C C . LYS A 1 192 ? 12.292 -15.900 -1.173 1.00 95.62 192 LYS A C 1
ATOM 1417 O O . LYS A 1 192 ? 13.445 -16.037 -0.762 1.00 95.62 192 LYS A O 1
ATOM 1422 N N . GLY A 1 193 ? 11.293 -15.483 -0.402 1.00 95.88 193 GLY A N 1
ATOM 1423 C CA . GLY A 1 193 ? 11.443 -14.959 0.943 1.00 95.88 193 GLY A CA 1
ATOM 1424 C C . GLY A 1 193 ? 11.811 -13.475 0.946 1.00 95.88 193 GLY A C 1
ATOM 1425 O O . GLY A 1 193 ? 12.742 -13.030 0.278 1.00 95.88 193 GLY A O 1
ATOM 1426 N N . MET A 1 194 ? 11.104 -12.715 1.779 1.00 97.50 194 MET A N 1
ATOM 1427 C CA . MET A 1 194 ? 11.379 -11.302 2.038 1.00 97.50 194 MET A CA 1
ATOM 1428 C C . MET A 1 194 ? 11.986 -11.122 3.431 1.00 97.50 194 MET A C 1
ATOM 1430 O O . MET A 1 194 ? 11.724 -11.897 4.355 1.00 97.50 194 MET A O 1
ATOM 1434 N N . VAL A 1 195 ? 12.806 -10.085 3.598 1.00 97.69 195 VAL A N 1
ATOM 1435 C CA . VAL A 1 195 ? 13.440 -9.769 4.884 1.00 97.69 195 VAL A CA 1
ATOM 1436 C C . VAL A 1 195 ? 12.555 -8.789 5.662 1.00 97.69 195 VAL A C 1
ATOM 1438 O O . VAL A 1 195 ? 12.221 -7.736 5.124 1.00 97.69 195 VAL A O 1
ATOM 1441 N N . PRO A 1 196 ? 12.199 -9.068 6.930 1.00 96.88 196 PRO A N 1
ATOM 1442 C CA . PRO A 1 196 ? 11.463 -8.110 7.744 1.00 96.88 196 PRO A CA 1
ATOM 1443 C C . PRO A 1 196 ? 12.340 -6.901 8.091 1.00 96.88 196 PRO A C 1
ATOM 1445 O O . PRO A 1 196 ? 13.434 -7.053 8.640 1.00 96.88 196 PRO A O 1
ATOM 1448 N N . ALA A 1 197 ? 11.824 -5.700 7.833 1.00 96.81 197 ALA A N 1
ATOM 1449 C CA . ALA A 1 197 ? 12.440 -4.439 8.224 1.00 96.81 197 ALA A CA 1
ATOM 1450 C C . ALA A 1 197 ? 11.656 -3.782 9.372 1.00 96.81 197 ALA A C 1
ATOM 1452 O O . ALA A 1 197 ? 10.429 -3.810 9.412 1.00 96.81 197 ALA A O 1
ATOM 1453 N N . MET A 1 198 ? 12.375 -3.186 10.325 1.00 95.19 198 MET A N 1
ATOM 1454 C CA . MET A 1 198 ? 11.803 -2.361 11.391 1.00 95.19 198 MET A CA 1
ATOM 1455 C C . MET A 1 198 ? 12.593 -1.064 11.456 1.00 95.19 198 MET A C 1
ATOM 1457 O O . MET A 1 198 ? 13.800 -1.085 11.704 1.00 95.19 198 MET A O 1
ATOM 1461 N N . ASN A 1 199 ? 11.918 0.059 11.246 1.00 94.00 199 ASN A N 1
ATOM 1462 C CA . ASN A 1 199 ? 12.534 1.374 11.278 1.00 94.00 199 ASN A CA 1
ATOM 1463 C C . ASN A 1 199 ? 11.630 2.379 12.015 1.00 94.00 199 ASN A C 1
ATOM 1465 O O . ASN A 1 199 ? 10.459 2.119 12.290 1.00 94.00 199 ASN A O 1
ATOM 1469 N N . HIS A 1 200 ? 12.220 3.507 12.398 1.00 91.44 200 HIS A N 1
ATOM 1470 C CA . HIS A 1 200 ? 11.506 4.696 12.841 1.00 91.44 200 HIS A CA 1
ATOM 1471 C C . HIS A 1 200 ? 12.255 5.885 12.259 1.00 91.44 200 HIS A C 1
ATOM 1473 O O . HIS A 1 200 ? 13.409 6.136 12.618 1.00 91.44 200 HIS A O 1
ATOM 1479 N N . THR A 1 201 ? 11.618 6.560 11.315 1.00 87.00 201 THR A N 1
ATOM 1480 C CA . THR A 1 201 ? 12.230 7.596 10.490 1.00 87.00 201 THR A CA 1
ATOM 1481 C C . THR A 1 201 ? 11.374 8.857 10.510 1.00 87.00 201 THR A C 1
ATOM 1483 O O . THR A 1 201 ? 10.235 8.871 10.978 1.00 87.00 201 THR A O 1
ATOM 1486 N N . TYR A 1 202 ? 11.963 9.942 10.030 1.00 87.31 202 TYR A N 1
ATOM 1487 C CA . TYR A 1 202 ? 11.248 11.142 9.633 1.00 87.31 202 TYR A CA 1
ATOM 1488 C C . TYR A 1 202 ? 11.567 11.365 8.157 1.00 87.31 202 TYR A C 1
ATOM 1490 O O . TYR A 1 202 ? 12.722 11.200 7.760 1.00 87.31 202 TYR A O 1
ATOM 1498 N N . ASP A 1 203 ? 10.556 11.705 7.365 1.00 83.69 203 ASP A N 1
ATOM 1499 C CA . ASP A 1 203 ? 10.750 12.076 5.968 1.00 83.69 203 ASP A CA 1
ATOM 1500 C C . ASP A 1 203 ? 11.341 13.487 5.913 1.00 83.69 203 ASP A C 1
ATOM 1502 O O . ASP A 1 203 ? 10.732 14.440 6.398 1.00 83.69 203 ASP A O 1
ATOM 1506 N N . SER A 1 204 ? 12.543 13.625 5.349 1.00 75.56 204 SER A N 1
ATOM 1507 C CA . SER A 1 204 ? 13.208 14.922 5.218 1.00 75.56 204 SER A CA 1
ATOM 1508 C C . SER A 1 204 ? 12.439 15.912 4.342 1.00 75.56 204 SER A C 1
ATOM 1510 O O . SER A 1 204 ? 12.736 17.102 4.428 1.00 75.56 204 SER A O 1
ATOM 1512 N N . GLY A 1 205 ? 11.460 15.441 3.561 1.00 57.44 205 GLY A N 1
ATOM 1513 C CA . GLY A 1 205 ? 10.711 16.242 2.609 1.00 57.44 205 GLY A CA 1
ATOM 1514 C C . GLY A 1 205 ? 11.572 16.618 1.404 1.00 57.44 205 GLY A C 1
ATOM 1515 O O . GLY A 1 205 ? 12.726 17.029 1.534 1.00 57.44 205 GLY A O 1
ATOM 1516 N N . HIS A 1 206 ? 10.999 16.489 0.216 1.00 46.22 206 HIS A N 1
ATOM 1517 C CA . HIS A 1 206 ? 11.468 17.185 -0.974 1.00 46.22 206 HIS A CA 1
ATOM 1518 C C . HIS A 1 206 ? 10.376 18.197 -1.335 1.00 46.22 206 HIS A C 1
ATOM 1520 O O . HIS A 1 206 ? 9.341 17.816 -1.877 1.00 46.22 206 HIS A O 1
ATOM 1526 N N . GLU A 1 207 ? 10.571 19.456 -0.926 1.00 30.19 207 GLU A N 1
ATOM 1527 C CA . GLU A 1 207 ? 9.883 20.614 -1.525 1.00 30.19 207 GLU A CA 1
ATOM 1528 C C . GLU A 1 207 ? 10.565 21.004 -2.840 1.00 30.19 207 GLU A C 1
ATOM 1530 O O . GLU A 1 207 ? 11.820 20.946 -2.891 1.00 30.19 207 GLU A O 1
#

InterPro domains:
  IPR001722 Glycoside hydrolase, family 7 [PF00840] (23-199)
  IPR001722 Glycoside hydrolase, family 7 [PR00734] (31-54)
  IPR001722 Glycoside hydrolase, family 7 [PR00734] (105-118)
  IPR001722 Glycoside hydrolase, family 7 [PTHR33753] (25-199)
  IPR013320 Concanavalin A-like lectin/glucanase domain superfamily [SSF49899] (17-205)
  IPR037019 Glycoside hydrolase family 7, catalytic domain superfamily [G3DSA:2.70.100.10] (16-207)

Organism: NCBI:txid127549

Secondary structure (DSSP, 8-state):
---PPPP--------SSPPPTT-S----S-EEE--EEEEEEE-SS-EEEEEE-BS-SS-EEE-GGGG--GGGT-TTTSSB-SS---B-TTTTT-TTSEESSTTSSEETTS--EEEEEEEETTSSTTSPEEEEEEEEEETTEEEEPPPEEETTTEEESEE-HHHHHHHHHHH-S---TGGGTHHHHHHHHHHH---------------

Foldseek 3Di:
DDDDDDDPDPDQDPDPDDDPPVDSDDDHQKDKDAWDWALWDDDQQWIKTFTKFFLDLDTDIDGDLLCQDVVVVSQLSHRIFPPGQMDICVVLPNNQAGHDDPSHVHHSVFDKDKDWDFAFPVRDLLGFTFWTFIWIADPRDIGGQDWGQQVVQGIDRTDGPSSSVSVCVRVVPSGCCVVSPNRNRVSSDVVVPDDDDDDDDDDPDDD

Radius of gyration: 18.62 Å; chains: 1; bounding box: 49×48×40 Å

Sequence (207 aa):
SPISRPYLAYISPISLGHAPPAQLTGAGRYGSCCVEMDIWEANRRATAFTPHSCNVTEATRCEGTACGDDAAGERFEGVCDKNGCDFQPYRLGDTSFYGAGAGFAIDTTQKVTVVTQFLTHDGTDDGDLVEIRRLYKQAGRLVANPAVEVVGGGRHDSITSGFCAATAALFDDGTNYLAKGGFASMDDAHSKGMVPAMNHTYDSGHE

pLDDT: mean 88.93, std 19.28, range [24.58, 98.88]